Protein AF-A0A4T9ES36-F1 (afdb_monomer_lite)

Radius of gyration: 28.77 Å; chains: 1; bounding box: 66×55×78 Å

Secondary structure (DSSP, 8-state):
--B-S-----GGGGG--EEEHHHHHHHHTT--TTT--SHHHHHHTT-TTHHHHHHHHHHHHHHHHTTSS-EEE-EEEEEEE-TTS-EEEEEEEEPPTTTTT-TTSPBPTTT-EEEHHHHHHHHHHHT----BPPPPP-------------------GGGSS--S----HHHHHHHHHIIIIITT--TT-GGGSPPHHHHHHHHHHTT--HHHHHHHHHHHS-HHHHTTTPPP-----

Foldseek 3Di:
DPADADQDPPVVCPVPFKAFLLCLLCVLQSHHCVVPVGLVSCVVVVPVSSVSSVVSSVVQLVCQLVVLQPWPWWKFWDFDADPVRDGPDIDIDTDDPVCSPPPVTHTDRHPTMGGPVSSVSSCVVVVDHGHDHPDPPPPPPPPDPPDPPDDDPPDDPQPPQPPPPDDDPLSVLLSVCCVPQVVQDDPVDPVSHDDLVVQQVVSVVVPDDNVSSNVSSVVPDDPVNVCVPDDPDDDDD

pLDDT: mean 81.42, std 17.17, range [39.62, 97.75]

Organism: Escherichia coli (NCBI:txid562)

Structure (mmCIF, N/CA/C/O backbone):
data_AF-A0A4T9ES36-F1
#
_entry.id   AF-A0A4T9ES36-F1
#
loop_
_atom_site.group_PDB
_atom_site.id
_atom_site.type_symbol
_atom_site.label_atom_id
_atom_site.label_alt_id
_atom_site.label_comp_id
_atom_site.label_asym_id
_atom_site.label_entity_id
_atom_site.label_seq_id
_atom_site.pdbx_PDB_ins_code
_atom_site.Cartn_x
_atom_site.Cartn_y
_atom_site.Cartn_z
_atom_site.occupancy
_atom_site.B_iso_or_equiv
_atom_site.auth_seq_id
_atom_site.auth_comp_id
_atom_site.auth_asym_id
_atom_site.auth_atom_id
_atom_site.pdbx_PDB_model_num
ATOM 1 N N . MET A 1 1 ? -20.140 -1.719 -8.223 1.00 53.31 1 MET A N 1
ATOM 2 C CA . MET A 1 1 ? -18.903 -2.000 -7.461 1.00 53.31 1 MET A CA 1
ATOM 3 C C . MET A 1 1 ? -18.893 -3.481 -7.124 1.00 53.31 1 MET A C 1
ATOM 5 O O . MET A 1 1 ? -19.953 -3.956 -6.725 1.00 53.31 1 MET A O 1
ATOM 9 N N . PRO A 1 2 ? -17.780 -4.215 -7.275 1.00 57.53 2 PRO A N 1
ATOM 10 C CA . PRO A 1 2 ? -17.686 -5.558 -6.719 1.00 57.53 2 PRO A CA 1
ATOM 11 C C . PRO A 1 2 ? -17.617 -5.413 -5.197 1.00 57.53 2 PRO A C 1
ATOM 13 O O . PRO A 1 2 ? -16.573 -5.108 -4.628 1.00 57.53 2 PRO A O 1
ATOM 16 N N . ILE A 1 3 ? -18.772 -5.519 -4.551 1.00 65.44 3 ILE A N 1
ATOM 17 C CA . ILE A 1 3 ? -18.846 -5.720 -3.108 1.00 65.44 3 ILE A CA 1
ATOM 18 C C . ILE A 1 3 ? -18.221 -7.086 -2.875 1.00 65.44 3 ILE A C 1
ATOM 20 O O . ILE A 1 3 ? -18.666 -8.059 -3.484 1.00 65.44 3 ILE A O 1
ATOM 24 N N . VAL A 1 4 ? -17.167 -7.146 -2.066 1.00 72.25 4 VAL A N 1
ATOM 25 C CA . VAL A 1 4 ? -16.499 -8.416 -1.803 1.00 72.25 4 VAL A CA 1
ATOM 26 C C . VAL A 1 4 ? -16.757 -8.840 -0.371 1.00 72.25 4 VAL A C 1
ATOM 28 O O . VAL A 1 4 ? -16.416 -8.117 0.561 1.00 72.25 4 VAL A O 1
ATOM 31 N N . GLU A 1 5 ? -17.376 -10.006 -0.216 1.00 67.19 5 GLU A N 1
ATOM 32 C CA . GLU A 1 5 ? -17.790 -10.544 1.083 1.00 67.19 5 GLU A CA 1
ATOM 33 C C . GLU A 1 5 ? -16.606 -11.127 1.870 1.00 67.19 5 GLU A C 1
ATOM 35 O O . GLU A 1 5 ? -16.554 -10.992 3.087 1.00 67.19 5 GLU A O 1
ATOM 40 N N . ASN A 1 6 ? -15.604 -11.677 1.173 1.00 77.94 6 ASN A N 1
ATOM 41 C CA . ASN A 1 6 ? -14.442 -12.346 1.768 1.00 77.94 6 ASN A CA 1
ATOM 42 C C . ASN A 1 6 ? -13.159 -11.513 1.597 1.00 77.94 6 ASN A C 1
ATOM 44 O O . ASN A 1 6 ? -12.313 -11.811 0.744 1.00 77.94 6 ASN A O 1
ATOM 48 N N . ILE A 1 7 ? -13.022 -10.422 2.353 1.00 83.50 7 ILE A N 1
ATOM 49 C CA . ILE A 1 7 ? -11.766 -9.655 2.430 1.00 83.50 7 ILE A CA 1
ATOM 50 C C . ILE A 1 7 ? -11.012 -10.085 3.700 1.00 83.50 7 ILE A C 1
ATOM 52 O O . ILE A 1 7 ? -11.611 -10.046 4.776 1.00 83.50 7 ILE A O 1
ATOM 56 N N . PRO A 1 8 ? -9.734 -10.505 3.600 1.00 86.38 8 PRO A N 1
ATOM 57 C CA . PRO A 1 8 ? -8.928 -10.878 4.761 1.00 86.38 8 PRO A CA 1
ATOM 58 C C . PRO A 1 8 ? -8.638 -9.669 5.663 1.00 86.38 8 PRO A C 1
ATOM 60 O O . PRO A 1 8 ? -8.744 -8.515 5.238 1.00 86.38 8 PRO A O 1
ATOM 63 N N . ASP A 1 9 ? -8.239 -9.918 6.912 1.00 87.81 9 ASP A N 1
ATOM 64 C CA . ASP A 1 9 ? -7.781 -8.837 7.785 1.00 87.81 9 ASP A CA 1
ATOM 65 C C . ASP A 1 9 ? -6.398 -8.320 7.355 1.00 87.81 9 ASP A C 1
ATOM 67 O O . ASP A 1 9 ? -5.364 -8.926 7.621 1.00 87.81 9 ASP A O 1
ATOM 71 N N . LEU A 1 10 ? -6.387 -7.139 6.739 1.00 90.12 10 LEU A N 1
ATOM 72 C CA . LEU A 1 10 ? -5.181 -6.439 6.288 1.00 90.12 10 LEU A CA 1
ATOM 73 C C . LEU A 1 10 ? -4.689 -5.388 7.300 1.00 90.12 10 LEU A C 1
ATOM 75 O O . LEU A 1 10 ? -3.901 -4.501 6.959 1.00 90.12 10 LEU A O 1
ATOM 79 N N . SER A 1 11 ? -5.166 -5.423 8.550 1.00 89.50 11 SER A N 1
ATOM 80 C CA . SER A 1 11 ? -4.821 -4.431 9.580 1.00 89.50 11 SER A CA 1
ATOM 81 C C . SER A 1 11 ? -3.320 -4.352 9.879 1.00 89.50 11 SER A C 1
ATOM 83 O O . SER A 1 11 ? -2.810 -3.267 10.168 1.00 89.50 11 SER A O 1
ATOM 85 N N . HIS A 1 12 ? -2.595 -5.459 9.731 1.00 92.12 12 HIS A N 1
ATOM 86 C CA . HIS A 1 12 ? -1.152 -5.540 9.949 1.00 92.12 12 HIS A CA 1
ATOM 87 C C . HIS A 1 12 ? -0.340 -4.723 8.928 1.00 92.12 12 HIS A C 1
ATOM 89 O O . HIS A 1 12 ? 0.724 -4.206 9.265 1.00 92.12 12 HIS A O 1
ATOM 95 N N . TRP A 1 13 ? -0.873 -4.484 7.724 1.00 93.25 13 TRP A N 1
ATOM 96 C CA . TRP A 1 13 ? -0.238 -3.612 6.731 1.00 93.25 13 TRP A CA 1
ATOM 97 C C . TRP A 1 13 ? -0.302 -2.128 7.099 1.00 93.25 13 TRP A C 1
ATOM 99 O O . TRP A 1 13 ? 0.418 -1.326 6.504 1.00 93.25 13 TRP A O 1
ATOM 109 N N . ARG A 1 14 ? -1.109 -1.720 8.095 1.00 91.12 14 ARG A N 1
ATOM 110 C CA . ARG A 1 14 ? -1.246 -0.307 8.511 1.00 91.12 14 ARG A CA 1
ATOM 111 C C . ARG A 1 14 ? 0.072 0.320 8.972 1.00 91.12 14 ARG A C 1
ATOM 113 O O . ARG A 1 14 ? 0.229 1.534 8.860 1.00 91.12 14 ARG A O 1
ATOM 120 N N . THR A 1 15 ? 1.029 -0.471 9.443 1.00 92.44 15 THR A N 1
ATOM 121 C CA . THR A 1 15 ? 2.342 0.023 9.889 1.00 92.44 15 THR A CA 1
ATOM 122 C C . THR A 1 15 ? 3.275 0.366 8.722 1.00 92.44 15 THR A C 1
ATOM 124 O O . THR A 1 15 ? 4.062 1.304 8.831 1.00 92.44 15 THR A O 1
ATOM 127 N N . VAL A 1 16 ? 3.140 -0.321 7.584 1.00 94.06 16 VAL A N 1
ATOM 128 C CA . VAL A 1 16 ? 4.009 -0.188 6.401 1.00 94.06 16 VAL A CA 1
ATOM 129 C C . VAL A 1 16 ? 3.673 1.079 5.615 1.00 94.06 16 VAL A C 1
ATOM 131 O O . VAL A 1 16 ? 2.532 1.234 5.203 1.00 94.06 16 VAL A O 1
ATOM 134 N N . GLN A 1 17 ? 4.626 1.990 5.397 1.00 94.88 17 GLN A N 1
ATOM 135 C CA . GLN A 1 17 ? 4.371 3.271 4.707 1.00 94.88 17 GLN A CA 1
ATOM 136 C C . GLN A 1 17 ? 4.772 3.293 3.231 1.00 94.88 17 GLN A C 1
ATOM 138 O O . GLN A 1 17 ? 4.343 4.192 2.511 1.00 94.88 17 GLN A O 1
ATOM 143 N N . GLU A 1 18 ? 5.571 2.333 2.784 1.00 96.38 18 GLU A N 1
ATOM 144 C CA . GLU A 1 18 ? 6.066 2.238 1.414 1.00 96.38 18 GLU A CA 1
ATOM 145 C C . GLU A 1 18 ? 5.746 0.856 0.866 1.00 96.38 18 GLU A C 1
ATOM 147 O O . GLU A 1 18 ? 5.897 -0.145 1.566 1.00 96.38 18 GLU A O 1
ATOM 152 N N . PHE A 1 19 ? 5.283 0.812 -0.377 1.00 96.31 19 PHE A N 1
ATOM 153 C CA . PHE A 1 19 ? 4.845 -0.413 -1.031 1.00 96.31 19 PHE A CA 1
ATOM 154 C C . PHE A 1 19 ? 5.486 -0.518 -2.400 1.00 96.31 19 PHE A C 1
ATOM 156 O O . PHE A 1 19 ? 5.630 0.496 -3.089 1.00 96.31 19 PHE A O 1
ATOM 163 N N . SER A 1 20 ? 5.772 -1.740 -2.840 1.00 97.56 20 SER A N 1
ATOM 164 C CA . SER A 1 20 ? 5.912 -1.970 -4.275 1.00 97.56 20 SER A CA 1
ATOM 165 C C . SER A 1 20 ? 4.574 -1.725 -4.987 1.00 97.56 20 SER A C 1
ATOM 167 O O . SER A 1 20 ? 3.504 -1.787 -4.367 1.00 97.56 20 SER A O 1
ATOM 169 N N . ILE A 1 21 ? 4.601 -1.473 -6.299 1.00 97.75 21 ILE A N 1
ATOM 170 C CA . ILE A 1 21 ? 3.366 -1.371 -7.098 1.00 97.75 21 ILE A CA 1
ATOM 171 C C . ILE A 1 21 ? 2.552 -2.662 -6.966 1.00 97.75 21 ILE A C 1
ATOM 173 O O . ILE A 1 21 ? 1.333 -2.605 -6.808 1.00 97.75 21 ILE A O 1
ATOM 177 N N . THR A 1 22 ? 3.223 -3.815 -6.980 1.00 97.75 22 THR A N 1
ATOM 178 C CA . THR A 1 22 ? 2.596 -5.123 -6.762 1.00 97.75 22 THR A CA 1
ATOM 179 C C . THR A 1 22 ? 1.873 -5.178 -5.419 1.00 97.75 22 THR A C 1
ATOM 181 O O . THR A 1 22 ? 0.668 -5.419 -5.393 1.00 97.75 22 THR A O 1
ATOM 184 N N . GLN A 1 23 ? 2.553 -4.869 -4.311 1.00 97.31 23 GLN A N 1
ATOM 185 C CA . GLN A 1 23 ? 1.941 -4.875 -2.977 1.00 97.31 23 GLN A CA 1
ATOM 186 C C . GLN A 1 23 ? 0.751 -3.916 -2.888 1.00 97.31 23 GLN A C 1
ATOM 188 O O . GLN A 1 23 ? -0.319 -4.296 -2.414 1.00 97.31 23 GLN A O 1
ATOM 193 N N . ALA A 1 24 ? 0.903 -2.686 -3.380 1.00 97.31 24 ALA A N 1
ATOM 194 C CA . ALA A 1 24 ? -0.174 -1.704 -3.375 1.00 97.31 24 ALA A CA 1
ATOM 195 C C . ALA A 1 24 ? -1.391 -2.184 -4.177 1.00 97.31 24 ALA A C 1
ATOM 197 O O . ALA A 1 24 ? -2.529 -2.040 -3.728 1.00 97.31 24 ALA A O 1
ATOM 198 N N . ALA A 1 25 ? -1.166 -2.779 -5.348 1.00 97.50 25 ALA A N 1
ATOM 199 C CA . ALA A 1 25 ? -2.232 -3.287 -6.197 1.00 97.50 25 ALA A CA 1
ATOM 200 C C . ALA A 1 25 ? -2.972 -4.473 -5.562 1.00 97.50 25 ALA A C 1
ATOM 202 O O . ALA A 1 25 ? -4.200 -4.542 -5.647 1.00 97.50 25 ALA A O 1
ATOM 203 N N . LEU A 1 26 ? -2.247 -5.369 -4.891 1.00 96.50 26 LEU A N 1
ATOM 204 C CA . LEU A 1 26 ? -2.819 -6.489 -4.143 1.00 96.50 26 LEU A CA 1
ATOM 205 C C . LEU A 1 26 ? -3.670 -6.008 -2.968 1.00 96.50 26 LEU A C 1
ATOM 207 O O . LEU A 1 26 ? -4.832 -6.400 -2.855 1.00 96.50 26 LEU A O 1
ATOM 211 N N . LEU A 1 27 ? -3.144 -5.079 -2.166 1.00 95.44 27 LEU A N 1
ATOM 212 C CA . LEU A 1 27 ? -3.864 -4.503 -1.030 1.00 95.44 27 LEU A CA 1
ATOM 213 C C . LEU A 1 27 ? -5.147 -3.792 -1.473 1.00 95.44 27 LEU A C 1
ATOM 215 O O . LEU A 1 27 ? -6.201 -3.976 -0.866 1.00 95.44 27 LEU A O 1
ATOM 219 N N . LEU A 1 28 ? -5.093 -3.028 -2.568 1.00 94.44 28 LEU A N 1
ATOM 220 C CA . LEU A 1 28 ? -6.283 -2.403 -3.151 1.00 94.44 28 LEU A CA 1
ATOM 221 C C . LEU A 1 28 ? -7.267 -3.423 -3.735 1.00 94.44 28 LEU A C 1
ATOM 223 O O . LEU A 1 28 ? -8.474 -3.187 -3.722 1.00 94.44 28 LEU A O 1
ATOM 227 N N . ALA A 1 29 ? -6.789 -4.569 -4.212 1.00 94.25 29 ALA A N 1
ATOM 228 C CA . ALA A 1 29 ? -7.643 -5.679 -4.615 1.00 94.25 29 ALA A CA 1
ATOM 229 C C . ALA A 1 29 ? -8.173 -6.501 -3.423 1.00 94.25 29 ALA A C 1
ATOM 231 O O . ALA A 1 29 ? -8.911 -7.462 -3.640 1.00 94.25 29 ALA A O 1
ATOM 232 N N . GLY A 1 30 ? -7.835 -6.147 -2.177 1.00 92.88 30 GLY A N 1
ATOM 233 C CA . GLY A 1 30 ? -8.233 -6.897 -0.985 1.00 92.88 30 GLY A CA 1
ATOM 234 C C . GLY A 1 30 ? -7.571 -8.274 -0.905 1.00 92.88 30 GLY A C 1
ATOM 235 O O . GLY A 1 30 ? -8.209 -9.231 -0.473 1.00 92.88 30 GLY A O 1
ATOM 236 N N . ILE A 1 31 ? -6.337 -8.388 -1.392 1.00 94.25 31 ILE A N 1
ATOM 237 C CA . ILE A 1 31 ? -5.500 -9.590 -1.341 1.00 94.25 31 ILE A CA 1
ATOM 238 C C . ILE A 1 31 ? -4.301 -9.272 -0.452 1.00 94.25 31 ILE A C 1
ATOM 240 O O . ILE A 1 31 ? -3.709 -8.202 -0.588 1.00 94.25 31 ILE A O 1
ATOM 244 N N . ASP A 1 32 ? -3.945 -10.189 0.443 1.00 94.56 32 ASP A N 1
ATOM 245 C CA . ASP A 1 32 ? -2.754 -10.046 1.274 1.00 94.56 32 ASP A CA 1
ATOM 246 C C . ASP A 1 32 ? -1.487 -10.378 0.461 1.00 94.56 32 ASP A C 1
ATOM 248 O O . ASP A 1 32 ? -1.365 -11.500 -0.042 1.00 94.56 32 ASP A O 1
ATOM 252 N N . PRO A 1 33 ? -0.529 -9.441 0.314 1.00 95.62 33 PRO A N 1
ATOM 253 C CA . PRO A 1 33 ? 0.752 -9.728 -0.323 1.00 95.62 33 PRO A CA 1
ATOM 254 C C . PRO A 1 33 ? 1.586 -10.815 0.371 1.00 95.62 33 PRO A C 1
ATOM 256 O O . PRO A 1 33 ? 2.492 -11.353 -0.262 1.00 95.62 33 PRO A O 1
ATOM 259 N N . TYR A 1 34 ? 1.330 -11.145 1.645 1.00 94.00 34 TYR A N 1
ATOM 260 C CA . TYR A 1 34 ? 2.015 -12.266 2.302 1.00 94.00 34 TYR A CA 1
ATOM 261 C C . TYR A 1 34 ? 1.499 -13.632 1.854 1.00 94.00 34 TYR A C 1
ATOM 263 O O . TYR A 1 34 ? 2.292 -14.568 1.759 1.00 94.00 34 TYR A O 1
ATOM 271 N N . ASP A 1 35 ? 0.213 -13.736 1.520 1.00 93.19 35 ASP A N 1
ATOM 272 C CA . ASP A 1 35 ? -0.351 -14.952 0.929 1.00 93.19 35 ASP A CA 1
ATOM 273 C C . ASP A 1 35 ? 0.073 -15.093 -0.538 1.00 93.19 35 ASP A C 1
ATOM 275 O O . ASP A 1 35 ? 0.311 -16.197 -1.029 1.00 93.19 35 ASP A O 1
ATOM 279 N N . TYR A 1 36 ? 0.187 -13.961 -1.242 1.00 94.12 36 TYR A N 1
ATOM 280 C CA . TYR A 1 36 ? 0.524 -13.919 -2.660 1.00 94.12 36 TYR A CA 1
ATOM 281 C C . TYR A 1 36 ? 1.603 -12.864 -2.952 1.00 94.12 36 TYR A C 1
ATOM 283 O O . TYR A 1 36 ? 1.277 -11.695 -3.158 1.00 94.12 36 TYR A O 1
ATOM 291 N N . PRO A 1 37 ? 2.886 -13.253 -3.039 1.00 91.62 37 PRO A N 1
ATOM 292 C CA . PRO A 1 37 ? 3.988 -12.296 -3.138 1.00 91.62 37 PRO A CA 1
ATOM 293 C C . PRO A 1 37 ? 4.060 -11.551 -4.479 1.00 91.62 37 PRO A C 1
ATOM 295 O O . PRO A 1 37 ? 4.606 -10.451 -4.522 1.00 91.62 37 PRO A O 1
ATOM 298 N N . THR A 1 38 ? 3.531 -12.123 -5.569 1.00 94.88 38 THR A N 1
ATOM 299 C CA . THR A 1 38 ? 3.586 -11.525 -6.916 1.00 94.88 38 THR A CA 1
ATOM 300 C C . THR A 1 38 ? 2.239 -11.570 -7.635 1.00 94.88 38 THR A C 1
ATOM 302 O O . THR A 1 38 ? 1.365 -12.381 -7.310 1.00 94.88 38 THR A O 1
ATOM 305 N N . LEU A 1 39 ? 2.062 -10.714 -8.649 1.00 95.06 39 LEU A N 1
ATOM 306 C CA . LEU A 1 39 ? 0.848 -10.703 -9.479 1.00 95.06 39 LEU A CA 1
ATOM 307 C C . LEU A 1 39 ? 0.673 -12.019 -10.252 1.00 95.06 39 LEU A C 1
ATOM 309 O O . LEU A 1 39 ? -0.451 -12.498 -10.421 1.00 95.06 39 LEU A O 1
ATOM 313 N N . GLU A 1 40 ? 1.779 -12.616 -10.694 1.00 95.00 40 GLU A N 1
ATOM 314 C CA . GLU A 1 40 ? 1.833 -13.927 -11.340 1.00 95.00 40 GLU A CA 1
ATOM 315 C C . GLU A 1 40 ? 1.334 -15.001 -10.378 1.00 95.00 40 GLU A C 1
ATOM 317 O O . GLU A 1 40 ? 0.455 -15.774 -10.748 1.00 95.00 40 GLU A O 1
ATOM 322 N N . HIS A 1 41 ? 1.789 -14.980 -9.120 1.00 94.94 41 HIS A N 1
ATOM 323 C CA . HIS A 1 41 ? 1.361 -15.939 -8.102 1.00 94.94 41 HIS A CA 1
ATOM 324 C C . HIS A 1 41 ? -0.167 -15.913 -7.918 1.00 94.94 41 HIS A C 1
ATOM 326 O O . HIS A 1 41 ? -0.811 -16.965 -7.912 1.00 94.94 41 HIS A O 1
ATOM 332 N N . VAL A 1 42 ? -0.772 -14.721 -7.837 1.00 94.88 42 VAL A N 1
ATOM 333 C CA . VAL A 1 42 ? -2.235 -14.552 -7.725 1.00 94.88 42 VAL A CA 1
ATOM 334 C C . VAL A 1 42 ? -2.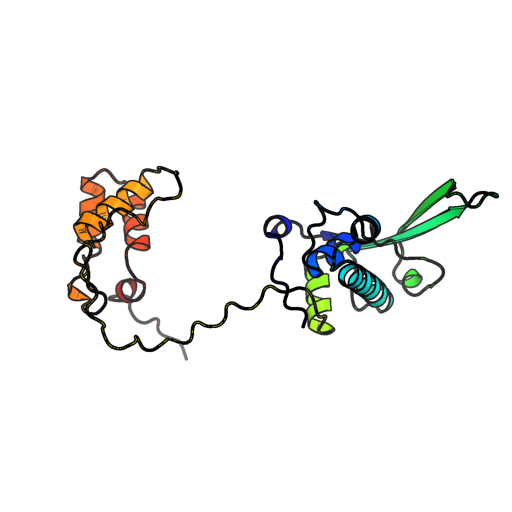974 -15.112 -8.942 1.00 94.88 42 VAL A C 1
ATOM 336 O O . VAL A 1 42 ? -4.007 -15.774 -8.800 1.00 94.88 42 VAL A O 1
ATOM 339 N N . ARG A 1 43 ? -2.460 -14.840 -10.148 1.00 95.62 43 ARG A N 1
ATOM 340 C CA . ARG A 1 43 ? -3.039 -15.315 -11.413 1.00 95.62 43 ARG A CA 1
ATOM 341 C C . ARG A 1 43 ? -2.947 -16.833 -11.530 1.00 95.62 43 ARG A C 1
ATOM 343 O O . ARG A 1 43 ? -3.936 -17.474 -11.884 1.00 95.62 43 ARG A O 1
ATOM 350 N N . ASP A 1 44 ? -1.784 -17.395 -11.231 1.00 95.81 44 ASP A N 1
ATOM 351 C CA . ASP A 1 44 ? -1.490 -18.818 -11.406 1.00 95.81 44 ASP A CA 1
ATOM 352 C C . ASP A 1 44 ? -2.292 -19.668 -10.407 1.00 95.81 44 ASP A C 1
ATOM 354 O O . ASP A 1 44 ? -2.788 -20.740 -10.755 1.00 95.81 44 ASP A O 1
ATOM 358 N N . ASN A 1 45 ? -2.563 -19.117 -9.218 1.00 94.69 45 ASN A N 1
ATOM 359 C CA . ASN A 1 45 ? -3.488 -19.688 -8.234 1.00 94.69 45 ASN A CA 1
ATOM 360 C C . ASN A 1 45 ? -4.967 -19.358 -8.503 1.00 94.69 45 ASN A C 1
ATOM 362 O O . ASN A 1 45 ? -5.838 -19.722 -7.716 1.00 94.69 45 ASN A O 1
ATOM 366 N N . LYS A 1 46 ? -5.276 -18.693 -9.625 1.00 93.25 46 LYS A N 1
ATOM 367 C CA . LYS A 1 46 ? -6.641 -18.382 -10.088 1.00 93.25 46 LYS A CA 1
ATOM 368 C C . LYS A 1 46 ? -7.487 -17.620 -9.066 1.00 93.25 46 LYS A C 1
ATOM 370 O O . LYS A 1 46 ? -8.710 -17.756 -9.054 1.00 93.25 46 LYS A O 1
ATOM 375 N N . HIS A 1 47 ? -6.860 -16.788 -8.240 1.00 93.44 47 HIS A N 1
ATOM 376 C CA . HIS A 1 47 ? -7.576 -15.993 -7.250 1.00 93.44 47 HIS A CA 1
ATOM 377 C C . HIS A 1 47 ? -8.588 -15.072 -7.957 1.00 93.44 47 HIS A C 1
ATOM 379 O O . HIS A 1 47 ? -8.219 -14.318 -8.851 1.00 93.44 47 HIS A O 1
ATOM 385 N N . GLU A 1 48 ? -9.855 -15.053 -7.541 1.00 92.19 48 GLU A N 1
ATOM 386 C CA . GLU A 1 48 ? -10.963 -14.378 -8.252 1.00 92.19 48 GLU A CA 1
ATOM 387 C C . GLU A 1 48 ? -10.661 -12.922 -8.656 1.00 92.19 48 GLU A C 1
ATOM 389 O O . GLU A 1 48 ? -10.988 -12.463 -9.752 1.00 92.19 48 GLU A O 1
ATOM 394 N N . ARG A 1 49 ? -9.973 -12.200 -7.766 1.00 92.00 49 ARG A N 1
ATOM 395 C CA . ARG A 1 49 ? -9.602 -10.784 -7.910 1.00 92.00 49 ARG A CA 1
ATOM 396 C C . ARG A 1 49 ? -8.282 -10.523 -8.660 1.00 92.00 49 ARG A C 1
ATOM 398 O O . ARG A 1 49 ? -7.856 -9.372 -8.727 1.00 92.00 49 ARG A O 1
ATOM 405 N N . TRP A 1 50 ? -7.645 -11.529 -9.270 1.00 94.81 50 TRP A N 1
ATOM 406 C CA . TRP A 1 50 ? -6.338 -11.370 -9.935 1.00 94.81 50 TRP A CA 1
ATOM 407 C C . TRP A 1 50 ? -6.340 -10.283 -11.023 1.00 94.81 50 TRP A C 1
ATOM 409 O O . TRP A 1 50 ? -5.408 -9.488 -11.114 1.00 94.81 50 TRP A O 1
ATOM 419 N N . LYS A 1 51 ? -7.424 -10.186 -11.809 1.00 95.06 51 LYS A N 1
ATOM 420 C CA . LYS A 1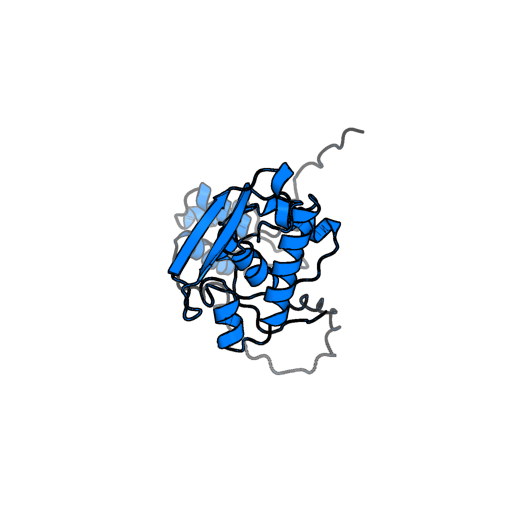 51 ? -7.572 -9.163 -12.862 1.00 95.06 51 LYS A CA 1
ATOM 421 C C . LYS A 1 51 ? -7.651 -7.750 -12.293 1.00 95.06 51 LYS A C 1
ATOM 423 O O . LYS A 1 51 ? -7.153 -6.817 -12.914 1.00 95.06 51 LYS A O 1
ATOM 428 N N . MET A 1 52 ? -8.276 -7.597 -11.124 1.00 94.06 52 MET A N 1
ATOM 429 C CA . MET A 1 52 ? -8.380 -6.310 -10.439 1.00 94.06 52 MET A CA 1
ATOM 430 C C . MET A 1 52 ? -6.999 -5.847 -9.979 1.00 94.06 52 MET A C 1
ATOM 432 O O . MET A 1 52 ? -6.604 -4.734 -10.314 1.00 94.06 52 MET A O 1
ATOM 436 N N . ALA A 1 53 ? -6.244 -6.718 -9.301 1.00 96.12 53 ALA A N 1
ATOM 437 C CA . ALA A 1 53 ? -4.868 -6.423 -8.906 1.00 96.12 53 ALA A CA 1
ATOM 438 C C . ALA A 1 53 ? -4.003 -6.061 -10.126 1.00 96.12 53 ALA A C 1
ATOM 440 O O . ALA A 1 53 ? -3.330 -5.034 -10.138 1.00 96.12 53 ALA A O 1
ATOM 441 N N . TRP A 1 54 ? -4.092 -6.840 -11.207 1.00 96.62 54 TRP A N 1
ATOM 442 C CA . TRP A 1 54 ? -3.327 -6.574 -12.428 1.00 96.62 54 TRP A CA 1
ATOM 443 C C . TRP A 1 54 ? -3.680 -5.225 -13.073 1.00 96.62 54 TRP A C 1
ATOM 445 O O . TRP A 1 54 ? -2.796 -4.471 -13.488 1.00 96.62 54 TRP A O 1
ATOM 455 N N . GLY A 1 55 ? -4.975 -4.903 -13.144 1.00 96.50 55 GLY A N 1
ATOM 456 C CA . GLY A 1 55 ? -5.464 -3.631 -13.671 1.00 96.50 55 GLY A CA 1
ATOM 457 C C . GLY A 1 55 ? -4.994 -2.437 -12.841 1.00 96.50 55 GLY A C 1
ATOM 458 O O . GLY A 1 55 ? -4.513 -1.456 -13.405 1.00 96.50 55 GLY A O 1
ATOM 459 N N . LEU A 1 56 ? -5.058 -2.546 -11.511 1.00 96.62 56 LEU A N 1
ATOM 460 C CA . LEU A 1 56 ? -4.578 -1.518 -10.585 1.00 96.62 56 LEU A CA 1
ATOM 461 C C . LEU A 1 56 ? -3.070 -1.287 -10.727 1.00 96.62 56 LEU A C 1
ATOM 463 O O . LEU A 1 56 ? -2.644 -0.138 -10.819 1.00 96.62 56 LEU A O 1
ATOM 467 N N . ALA A 1 57 ? -2.275 -2.355 -10.832 1.00 97.44 57 ALA A N 1
ATOM 468 C CA . ALA A 1 57 ? -0.833 -2.249 -11.051 1.00 97.44 57 ALA A CA 1
ATOM 469 C C . ALA A 1 57 ? -0.503 -1.516 -12.365 1.00 97.44 57 ALA A C 1
ATOM 471 O O . ALA A 1 57 ? 0.309 -0.591 -12.382 1.00 97.44 57 ALA A O 1
ATOM 472 N N . ASN A 1 58 ? -1.177 -1.872 -13.465 1.00 96.50 58 ASN A N 1
ATOM 473 C CA . ASN A 1 58 ? -1.014 -1.180 -14.749 1.00 96.50 58 ASN A CA 1
ATOM 474 C C . ASN A 1 58 ? -1.473 0.292 -14.682 1.00 96.50 58 ASN A C 1
ATOM 476 O O . ASN A 1 58 ? -0.869 1.167 -15.313 1.00 96.50 58 ASN A O 1
ATOM 480 N N . GLY A 1 59 ? -2.520 0.572 -13.900 1.00 96.06 59 GLY A N 1
ATOM 481 C CA . GLY A 1 59 ? -2.995 1.925 -13.613 1.00 96.06 59 GLY A CA 1
ATOM 482 C C . GLY A 1 59 ? -1.935 2.767 -12.906 1.00 96.06 59 GLY A C 1
ATOM 483 O O . GLY A 1 59 ? -1.630 3.865 -13.367 1.00 96.06 59 GLY A O 1
ATOM 484 N N . MET A 1 60 ? -1.299 2.227 -11.864 1.00 96.62 60 MET A N 1
ATOM 485 C CA . MET A 1 60 ? -0.214 2.906 -11.144 1.00 96.62 60 MET A CA 1
ATOM 486 C C . MET A 1 60 ? 0.996 3.173 -12.041 1.00 96.62 60 MET A C 1
ATOM 488 O O . MET A 1 60 ? 1.501 4.293 -12.052 1.00 96.62 60 MET A O 1
ATOM 492 N N . VAL A 1 61 ? 1.422 2.198 -12.854 1.00 95.75 61 VAL A N 1
ATOM 493 C CA . VAL A 1 61 ? 2.497 2.404 -13.846 1.00 95.75 61 VAL A CA 1
ATOM 494 C C . VAL A 1 61 ? 2.144 3.561 -14.785 1.00 95.75 61 VAL A C 1
ATOM 496 O O . VAL A 1 61 ? 2.961 4.447 -15.032 1.00 95.75 61 VAL A O 1
ATOM 499 N N . THR A 1 62 ? 0.903 3.605 -15.271 1.00 94.75 62 THR A N 1
ATOM 500 C CA . THR A 1 62 ? 0.430 4.690 -16.143 1.00 94.75 62 THR A CA 1
ATOM 501 C C . THR A 1 62 ? 0.401 6.039 -15.419 1.00 94.75 62 THR A C 1
ATOM 503 O O . THR A 1 62 ? 0.796 7.052 -15.999 1.00 94.75 62 THR A O 1
ATOM 506 N N . ALA A 1 63 ? -0.026 6.066 -14.156 1.00 94.62 63 ALA A N 1
ATOM 507 C CA . ALA A 1 63 ? -0.066 7.270 -13.331 1.00 94.62 63 ALA A CA 1
ATOM 508 C C . ALA A 1 63 ? 1.338 7.820 -13.034 1.00 94.62 63 ALA A C 1
ATOM 510 O O . ALA A 1 63 ? 1.532 9.036 -13.087 1.00 94.62 63 ALA A O 1
ATOM 511 N N . ILE A 1 64 ? 2.321 6.941 -12.810 1.00 94.06 64 ILE A N 1
ATOM 512 C CA . ILE A 1 64 ? 3.735 7.312 -12.645 1.00 94.06 64 ILE A CA 1
ATOM 513 C C . ILE A 1 64 ? 4.272 7.946 -13.925 1.00 94.06 64 ILE A C 1
ATOM 515 O O . ILE A 1 64 ? 4.836 9.037 -13.885 1.00 94.06 64 ILE A O 1
ATOM 519 N N . ARG A 1 65 ? 4.026 7.326 -15.087 1.00 92.31 65 ARG A N 1
ATOM 520 C CA . ARG A 1 65 ? 4.471 7.876 -16.382 1.00 92.31 65 ARG A CA 1
ATOM 521 C C . ARG A 1 65 ? 3.834 9.225 -16.717 1.00 92.31 65 ARG A C 1
ATOM 523 O O . ARG A 1 65 ? 4.443 10.033 -17.410 1.00 92.31 65 ARG A O 1
ATOM 530 N N . ARG A 1 66 ? 2.611 9.471 -16.237 1.00 91.06 66 ARG A N 1
ATOM 531 C CA . ARG A 1 66 ? 1.903 10.755 -16.379 1.00 91.06 66 ARG A CA 1
ATOM 532 C C . ARG A 1 66 ? 2.336 11.802 -15.346 1.00 91.06 66 ARG A C 1
ATOM 534 O O . ARG A 1 66 ? 1.894 12.942 -15.451 1.00 91.06 66 ARG A O 1
ATOM 541 N N . GLY A 1 67 ? 3.143 11.428 -14.351 1.00 89.19 67 GLY A N 1
ATOM 542 C CA . GLY A 1 67 ? 3.530 12.303 -13.242 1.00 89.19 67 GLY A CA 1
ATOM 543 C C . GLY A 1 67 ? 2.398 12.607 -12.254 1.00 89.19 67 GLY A C 1
ATOM 544 O O . GLY A 1 67 ? 2.506 13.558 -11.490 1.00 89.19 67 GLY A O 1
ATOM 545 N N . VAL A 1 68 ? 1.307 11.831 -12.275 1.00 91.06 68 VAL A N 1
ATOM 546 C CA . VAL A 1 68 ? 0.177 11.979 -11.335 1.00 91.06 68 VAL A CA 1
ATOM 547 C C . VAL A 1 68 ? 0.460 11.242 -10.026 1.00 91.06 68 VAL A C 1
ATOM 549 O O . VAL A 1 68 ? 0.082 11.711 -8.957 1.00 91.06 68 VAL A O 1
ATOM 552 N N . LEU A 1 69 ? 1.129 10.090 -10.113 1.00 92.75 69 LEU A N 1
ATOM 553 C CA . LEU A 1 69 ? 1.578 9.310 -8.964 1.00 92.75 69 LEU A CA 1
ATOM 554 C C . LEU A 1 69 ? 3.097 9.442 -8.850 1.00 92.75 69 LEU A C 1
ATOM 556 O O . LEU A 1 69 ? 3.821 8.952 -9.711 1.00 92.75 69 LEU A O 1
ATOM 560 N N . THR A 1 70 ? 3.582 10.085 -7.792 1.00 90.81 70 THR A N 1
ATOM 561 C CA . THR A 1 70 ? 5.024 10.263 -7.571 1.00 90.81 70 THR A CA 1
ATOM 562 C C . THR A 1 70 ? 5.584 9.088 -6.765 1.00 90.81 70 THR A C 1
ATOM 564 O O . THR A 1 70 ? 5.206 8.928 -5.601 1.00 90.81 70 THR A O 1
ATOM 567 N N . PRO A 1 71 ? 6.466 8.251 -7.341 1.00 93.25 71 PRO A N 1
ATOM 568 C CA . PRO A 1 71 ? 7.120 7.178 -6.603 1.00 93.25 71 PRO A CA 1
ATOM 569 C C . PRO A 1 71 ? 8.237 7.723 -5.702 1.00 93.25 71 PRO A C 1
ATOM 571 O O . PRO A 1 71 ? 8.842 8.752 -5.998 1.00 93.25 71 PRO A O 1
ATOM 574 N N . VAL A 1 72 ? 8.534 7.001 -4.619 1.00 93.31 72 VAL A N 1
ATOM 575 C CA . VAL A 1 72 ? 9.725 7.235 -3.778 1.00 93.31 72 VAL A CA 1
ATOM 576 C C . VAL A 1 72 ? 10.977 6.822 -4.551 1.00 93.31 72 VAL A C 1
ATOM 578 O O . VAL A 1 72 ? 11.978 7.540 -4.605 1.00 93.31 72 VAL A O 1
ATOM 581 N N . GLU A 1 73 ? 10.890 5.672 -5.213 1.00 93.56 73 GLU A N 1
ATOM 582 C CA . GLU A 1 73 ? 11.920 5.158 -6.099 1.00 93.56 73 GLU A CA 1
ATOM 583 C C . GLU A 1 73 ? 11.261 4.488 -7.298 1.00 93.56 73 GLU A C 1
ATOM 585 O O . GLU A 1 73 ? 10.384 3.647 -7.132 1.00 93.56 73 GLU A O 1
ATOM 590 N N . CYS A 1 74 ? 11.673 4.868 -8.508 1.00 93.88 74 CYS A N 1
ATOM 591 C CA . CYS A 1 74 ? 11.218 4.229 -9.733 1.00 93.88 74 CYS A CA 1
ATOM 592 C C . CYS A 1 74 ? 12.369 3.469 -10.370 1.00 93.88 74 CYS A C 1
ATOM 594 O O . CYS A 1 74 ? 13.421 4.053 -10.642 1.00 93.88 74 CYS A O 1
ATOM 596 N N . THR A 1 75 ? 12.146 2.185 -10.620 1.00 94.75 75 THR A N 1
ATOM 597 C CA . THR A 1 75 ? 13.169 1.271 -11.120 1.00 94.75 75 THR A CA 1
ATOM 598 C C . THR A 1 75 ? 12.644 0.590 -12.365 1.00 94.75 75 THR A C 1
ATOM 600 O O . THR A 1 75 ? 11.524 0.075 -12.364 1.00 94.75 75 THR A O 1
ATOM 603 N N . SER A 1 76 ? 13.432 0.608 -13.436 1.00 93.38 76 SER A N 1
ATOM 604 C CA . SER A 1 76 ? 13.168 -0.198 -14.616 1.00 93.38 76 SER A CA 1
ATOM 605 C C . SER A 1 76 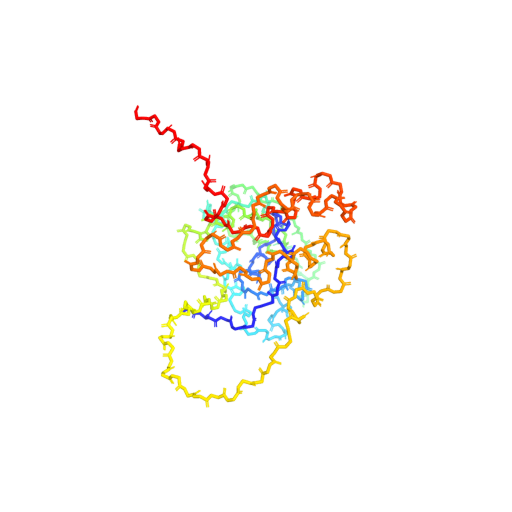? 13.805 -1.566 -14.507 1.00 93.38 76 SER A C 1
ATOM 607 O O . SER A 1 76 ? 14.864 -1.714 -13.894 1.00 93.38 76 SER A O 1
ATOM 609 N N . GLU A 1 77 ? 13.174 -2.527 -15.161 1.00 89.69 77 GLU A N 1
ATOM 610 C CA . GLU A 1 77 ? 13.690 -3.874 -15.355 1.00 89.69 77 GLU A CA 1
ATOM 611 C C . GLU A 1 77 ? 14.028 -4.062 -16.834 1.00 89.69 77 GLU A C 1
ATOM 613 O O . GLU A 1 77 ? 13.195 -3.808 -17.709 1.00 89.69 77 GLU A O 1
ATOM 618 N N . ILE A 1 78 ? 15.267 -4.462 -17.107 1.00 86.81 78 ILE A N 1
ATOM 619 C CA . ILE A 1 78 ? 15.733 -4.826 -18.442 1.00 86.81 78 ILE A CA 1
ATOM 620 C C . ILE A 1 78 ? 16.047 -6.314 -18.389 1.00 86.81 78 ILE A C 1
ATOM 622 O O . ILE A 1 78 ? 16.948 -6.742 -17.672 1.00 86.81 78 ILE A O 1
ATOM 626 N N . VAL A 1 79 ? 15.258 -7.097 -19.118 1.00 86.88 79 VAL A N 1
ATOM 627 C CA . VAL A 1 79 ? 15.401 -8.552 -19.173 1.00 86.88 79 VAL A CA 1
ATOM 628 C C . VAL A 1 79 ? 16.209 -8.907 -20.410 1.00 86.88 79 VAL A C 1
ATOM 630 O O . VAL A 1 79 ? 15.777 -8.632 -21.534 1.00 86.88 79 VAL A O 1
ATOM 633 N N . GLU A 1 80 ? 17.367 -9.522 -20.205 1.00 86.44 80 GLU A N 1
ATOM 634 C CA . GLU A 1 80 ? 18.163 -10.094 -21.282 1.00 86.44 80 GLU A CA 1
ATOM 635 C C . GLU A 1 80 ? 17.779 -11.558 -21.495 1.00 86.44 80 GLU A C 1
ATOM 637 O O . GLU A 1 80 ? 17.587 -12.323 -20.544 1.00 86.44 80 GLU A O 1
ATOM 642 N N . TYR A 1 81 ? 17.662 -11.944 -22.764 1.00 88.56 81 TYR A N 1
ATOM 643 C CA . TYR A 1 81 ? 17.316 -13.299 -23.173 1.00 88.56 81 TYR A CA 1
ATOM 644 C C . TYR A 1 81 ? 18.485 -13.936 -23.918 1.00 88.56 81 TYR A C 1
ATOM 646 O O . TYR A 1 81 ? 19.123 -13.295 -24.756 1.00 88.56 81 TYR A O 1
ATOM 654 N N . ASP A 1 82 ? 18.729 -15.215 -23.648 1.00 89.81 82 ASP A N 1
ATOM 655 C CA . ASP A 1 82 ? 19.674 -16.015 -24.415 1.00 89.81 82 ASP A CA 1
ATOM 656 C C . ASP A 1 82 ? 19.128 -16.360 -25.817 1.00 89.81 82 ASP A C 1
ATOM 658 O O . ASP A 1 82 ? 17.972 -16.105 -26.167 1.00 89.81 82 ASP A O 1
ATOM 662 N N . ASN A 1 83 ? 19.964 -17.006 -26.635 1.00 92.12 8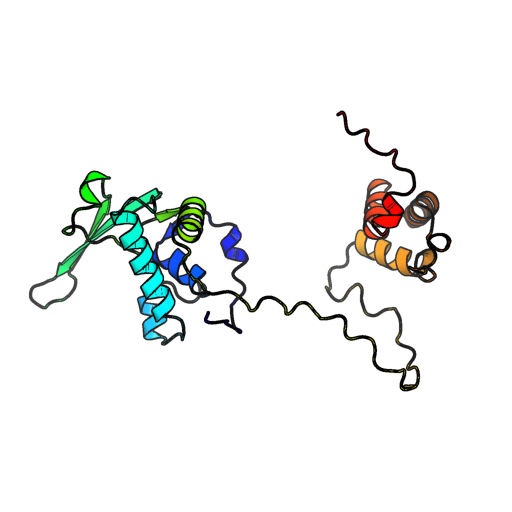3 ASN A N 1
ATOM 663 C CA . ASN A 1 83 ? 19.595 -17.439 -27.989 1.00 92.12 83 ASN A CA 1
ATOM 664 C C . ASN A 1 83 ? 18.480 -18.507 -28.026 1.00 92.12 83 ASN A C 1
ATOM 666 O O . ASN A 1 83 ? 17.998 -18.845 -29.108 1.00 92.12 83 ASN A O 1
ATOM 670 N N . TRP A 1 84 ? 18.089 -19.056 -26.875 1.00 88.12 84 TRP A N 1
ATOM 671 C CA . TRP A 1 84 ? 17.022 -20.043 -26.716 1.00 88.12 84 TRP A CA 1
ATOM 672 C C . TRP A 1 84 ? 15.750 -19.439 -26.097 1.00 88.12 84 TRP A C 1
ATOM 674 O O . TRP A 1 84 ? 14.767 -20.157 -25.918 1.00 88.12 84 TRP A O 1
ATOM 684 N N . GLY A 1 85 ? 15.740 -18.128 -25.824 1.00 83.81 85 GLY A N 1
ATOM 685 C CA . GLY A 1 85 ? 14.609 -17.409 -25.241 1.00 83.81 85 GLY A CA 1
ATOM 686 C C . GLY A 1 85 ? 14.480 -17.557 -23.723 1.00 83.81 85 GLY A C 1
ATOM 687 O O . GLY A 1 85 ? 13.444 -17.181 -23.174 1.00 83.81 85 GLY A O 1
ATOM 688 N N . ASN A 1 86 ? 15.494 -18.087 -23.035 1.00 86.94 86 ASN A N 1
ATOM 689 C CA . ASN A 1 86 ? 15.523 -18.104 -21.574 1.00 86.94 86 ASN A CA 1
ATOM 690 C C . ASN A 1 86 ? 16.067 -16.777 -21.051 1.00 86.94 86 ASN A C 1
ATOM 692 O O . ASN A 1 86 ? 16.975 -16.195 -21.640 1.00 86.94 86 ASN A O 1
ATOM 696 N N . VAL A 1 87 ? 15.544 -16.324 -19.913 1.00 86.50 87 VAL A N 1
ATOM 697 C CA . VAL A 1 87 ? 16.080 -15.152 -19.213 1.00 86.50 87 VAL A CA 1
ATOM 698 C C . VAL A 1 87 ? 17.493 -15.470 -18.728 1.00 86.50 87 VAL A C 1
ATOM 700 O O . VAL A 1 87 ? 17.671 -16.391 -17.928 1.00 86.50 87 VAL A O 1
ATOM 703 N N . CYS A 1 88 ? 18.485 -14.731 -19.220 1.00 85.88 88 CYS A N 1
ATOM 704 C CA . CYS A 1 88 ? 19.887 -14.919 -18.851 1.00 85.88 88 CYS A CA 1
ATOM 705 C C . CYS A 1 88 ? 20.367 -13.907 -17.812 1.00 85.88 88 CYS A C 1
ATOM 707 O O . CYS A 1 88 ? 21.166 -14.276 -16.953 1.00 85.88 88 CYS A O 1
ATOM 709 N N . ASP A 1 89 ? 19.862 -12.673 -17.859 1.00 86.50 89 ASP A N 1
ATOM 710 C CA . ASP A 1 89 ? 20.158 -11.644 -16.865 1.00 86.50 89 ASP A CA 1
ATOM 711 C C . ASP A 1 89 ? 18.977 -10.677 -16.700 1.00 86.50 89 ASP A C 1
ATOM 713 O O . ASP A 1 89 ? 18.146 -10.512 -17.600 1.00 86.50 89 ASP A O 1
ATOM 717 N N . ILE A 1 90 ? 18.890 -10.061 -15.522 1.00 87.56 90 ILE A N 1
ATOM 718 C CA . ILE A 1 90 ? 17.900 -9.033 -15.204 1.00 87.56 90 ILE A CA 1
ATOM 719 C C . ILE A 1 90 ? 18.638 -7.837 -14.611 1.00 87.56 90 ILE A C 1
ATOM 721 O O . ILE A 1 90 ? 19.044 -7.848 -13.445 1.00 87.56 90 ILE A O 1
ATOM 725 N N . GLU A 1 91 ? 18.765 -6.774 -15.402 1.00 89.69 91 GLU A N 1
ATOM 726 C CA . GLU A 1 91 ? 19.362 -5.524 -14.953 1.00 89.69 91 GLU A CA 1
ATOM 727 C C . GLU A 1 91 ? 18.288 -4.595 -14.374 1.00 89.69 91 GLU A C 1
ATOM 729 O O . GLU A 1 91 ? 17.252 -4.318 -14.990 1.00 89.69 91 GLU A O 1
ATOM 734 N N . TYR A 1 92 ? 18.563 -4.061 -13.183 1.00 91.19 92 TYR A N 1
ATOM 735 C CA . TYR A 1 92 ? 17.723 -3.058 -12.540 1.00 91.19 92 TYR A CA 1
ATOM 736 C C . TYR A 1 92 ? 18.378 -1.689 -12.615 1.00 91.19 92 TYR A C 1
ATOM 738 O O . TYR A 1 92 ? 19.496 -1.486 -12.139 1.00 91.19 92 TYR A O 1
ATOM 746 N N . LYS A 1 93 ? 17.638 -0.716 -13.142 1.00 92.12 93 LYS A N 1
ATOM 747 C CA . LYS A 1 93 ? 18.122 0.656 -13.291 1.00 92.12 93 LYS A CA 1
ATOM 748 C C . LYS A 1 93 ? 17.152 1.639 -12.664 1.00 92.12 93 LYS A C 1
ATOM 750 O O . LYS A 1 93 ? 15.976 1.683 -13.013 1.00 92.12 93 LYS A O 1
ATOM 755 N N . ARG A 1 94 ? 17.655 2.487 -11.769 1.00 92.94 94 ARG A N 1
ATOM 756 C CA . ARG A 1 94 ? 16.865 3.591 -11.216 1.00 92.94 94 ARG A CA 1
ATOM 757 C C . ARG A 1 94 ? 16.602 4.633 -12.302 1.00 92.94 94 ARG A C 1
ATOM 759 O O . ARG A 1 94 ? 17.534 5.105 -12.955 1.00 92.94 94 ARG A O 1
ATOM 766 N N . LEU A 1 95 ? 15.340 5.004 -12.477 1.00 90.44 95 LEU A N 1
ATOM 767 C CA . LEU A 1 95 ? 14.915 5.979 -13.473 1.00 90.44 95 LEU A CA 1
ATOM 768 C C . LEU A 1 95 ? 14.961 7.401 -12.919 1.00 90.44 95 LEU A C 1
ATOM 770 O O . LEU A 1 95 ? 14.548 7.678 -11.793 1.00 90.44 95 LEU A O 1
ATOM 774 N N . THR A 1 96 ? 15.434 8.322 -13.754 1.00 87.38 96 THR A N 1
ATOM 775 C CA . THR A 1 96 ? 15.310 9.766 -13.523 1.00 87.38 96 THR A CA 1
ATOM 776 C C . THR A 1 96 ? 13.967 10.284 -14.037 1.00 87.38 96 THR A C 1
ATOM 778 O O . THR A 1 96 ? 13.340 9.658 -14.892 1.00 87.38 96 THR A O 1
ATOM 781 N N . SER A 1 97 ? 13.541 11.470 -13.591 1.00 81.81 97 SER A N 1
ATOM 782 C CA . SER A 1 97 ? 12.267 12.070 -14.017 1.00 81.81 97 SER A CA 1
ATOM 783 C C . SER A 1 97 ? 12.137 12.224 -15.538 1.00 81.81 97 SER A C 1
ATOM 785 O O . SER A 1 97 ? 11.042 12.082 -16.071 1.00 81.81 97 SER A O 1
ATOM 787 N N . ALA A 1 98 ? 13.246 12.465 -16.247 1.00 81.69 98 ALA A N 1
ATOM 788 C CA . ALA A 1 98 ? 13.259 12.562 -17.708 1.00 81.69 98 ALA A CA 1
ATOM 789 C C . ALA A 1 98 ? 13.042 11.205 -18.406 1.00 81.69 98 ALA A C 1
ATOM 791 O O . ALA A 1 98 ? 12.536 11.169 -19.521 1.00 81.69 98 ALA A O 1
ATOM 792 N N . GLN A 1 99 ? 13.406 10.096 -17.755 1.00 85.81 99 GLN A N 1
ATOM 793 C CA . GLN A 1 99 ? 13.294 8.740 -18.304 1.00 85.81 99 GLN A CA 1
ATOM 794 C C . GLN A 1 99 ? 11.936 8.085 -18.015 1.00 85.81 99 GLN A C 1
ATOM 796 O O . GLN A 1 99 ? 11.606 7.080 -18.633 1.00 85.81 99 GLN A O 1
ATOM 801 N N . LEU A 1 100 ? 11.118 8.647 -17.116 1.00 82.94 100 LEU A N 1
ATOM 802 C CA . LEU A 1 100 ? 9.791 8.100 -16.793 1.00 82.94 100 LEU A CA 1
ATOM 803 C C . LEU A 1 100 ? 8.829 8.118 -17.992 1.00 82.94 100 LEU A C 1
ATOM 805 O O . LEU A 1 100 ? 7.975 7.237 -18.132 1.00 82.94 100 LEU A O 1
ATOM 809 N N . THR A 1 101 ? 8.957 9.118 -18.864 1.00 81.44 101 THR A N 1
ATOM 810 C CA . THR A 1 101 ? 8.126 9.259 -20.069 1.00 81.44 101 THR A CA 1
ATOM 811 C C . THR A 1 101 ? 8.611 8.390 -21.225 1.00 81.44 101 THR A C 1
ATOM 813 O O . THR A 1 101 ? 7.844 8.133 -22.156 1.00 81.44 101 THR A O 1
ATOM 816 N N . ASP A 1 102 ? 9.849 7.902 -21.154 1.00 85.44 102 ASP A N 1
ATOM 817 C CA . ASP A 1 102 ? 10.441 7.057 -22.176 1.00 85.44 102 ASP A CA 1
ATOM 818 C C . ASP A 1 102 ? 9.886 5.626 -22.075 1.00 85.44 102 ASP A C 1
ATOM 820 O O . ASP A 1 102 ? 9.886 4.978 -21.022 1.00 85.44 102 ASP A O 1
ATOM 824 N N . ARG A 1 103 ? 9.354 5.145 -23.200 1.00 84.94 103 ARG A N 1
ATOM 825 C CA . ARG A 1 103 ? 8.754 3.812 -23.332 1.00 84.94 103 ARG A CA 1
ATOM 826 C C . ARG A 1 103 ? 9.798 2.714 -23.506 1.00 84.94 103 ARG A C 1
ATOM 828 O O . ARG A 1 103 ? 9.426 1.552 -23.405 1.00 84.94 103 ARG A O 1
ATOM 835 N N . ALA A 1 104 ? 11.064 3.067 -23.732 1.00 85.31 104 ALA A N 1
ATOM 836 C CA . ALA A 1 104 ? 12.162 2.108 -23.776 1.00 85.31 104 ALA A CA 1
ATOM 837 C C . ALA A 1 104 ? 12.449 1.476 -22.403 1.00 85.31 104 ALA A C 1
ATOM 839 O O . ALA A 1 104 ? 12.931 0.351 -22.339 1.00 85.31 104 ALA A O 1
ATOM 840 N N . TYR A 1 105 ? 12.137 2.180 -21.310 1.00 87.69 105 TYR A N 1
ATOM 841 C CA . TYR A 1 105 ? 12.328 1.676 -19.951 1.00 87.69 105 TYR A CA 1
ATOM 842 C C . TYR A 1 105 ? 11.023 1.113 -19.407 1.00 87.69 105 TYR A C 1
ATOM 844 O O . TYR A 1 105 ? 10.086 1.876 -19.158 1.00 87.69 105 TYR A O 1
ATOM 852 N N . GLU A 1 106 ? 10.952 -0.197 -19.183 1.00 90.94 106 GLU A N 1
ATOM 853 C CA . GLU A 1 106 ? 9.789 -0.817 -18.548 1.00 90.94 106 GLU A CA 1
ATOM 854 C C . GLU A 1 106 ? 9.872 -0.673 -17.028 1.00 90.94 106 GLU A C 1
ATOM 856 O O . GLU A 1 106 ? 10.872 -1.037 -16.419 1.00 90.94 106 GLU A O 1
ATOM 861 N N . ILE A 1 107 ? 8.835 -0.104 -16.408 1.00 94.12 107 ILE A N 1
ATOM 862 C CA . ILE A 1 107 ? 8.809 0.141 -14.960 1.00 94.12 107 ILE A CA 1
ATOM 863 C C . ILE A 1 107 ? 8.554 -1.185 -14.240 1.00 94.12 107 ILE A C 1
ATOM 865 O O . ILE A 1 107 ? 7.488 -1.783 -14.393 1.00 94.12 107 ILE A O 1
ATOM 869 N N . SER A 1 108 ? 9.498 -1.597 -13.395 1.00 94.75 108 SER A N 1
ATOM 870 C CA . SER A 1 108 ? 9.369 -2.793 -12.566 1.00 94.75 108 SER A CA 1
ATOM 871 C C . SER A 1 108 ? 8.304 -2.583 -11.495 1.00 94.75 108 SER A C 1
ATOM 873 O O . SER A 1 108 ? 8.406 -1.663 -10.675 1.00 94.75 108 SER A O 1
ATOM 875 N N . LYS A 1 109 ? 7.296 -3.457 -11.468 1.00 95.56 109 LYS A N 1
ATOM 876 C CA . LYS A 1 109 ? 6.203 -3.405 -10.483 1.00 95.56 109 LYS A CA 1
ATOM 877 C C . LYS A 1 109 ? 6.654 -3.834 -9.086 1.00 95.56 109 LYS A C 1
ATOM 879 O O . LYS A 1 109 ? 6.126 -3.336 -8.093 1.00 95.56 109 LYS A O 1
ATOM 884 N N . ASP A 1 110 ? 7.657 -4.703 -9.013 1.00 94.31 110 ASP A N 1
ATOM 885 C CA . ASP A 1 110 ? 8.145 -5.263 -7.751 1.00 94.31 110 ASP A CA 1
ATOM 886 C C . ASP A 1 110 ? 9.239 -4.411 -7.104 1.00 94.31 110 ASP A C 1
ATOM 888 O O . ASP A 1 110 ? 9.375 -4.419 -5.881 1.00 94.31 110 ASP A O 1
ATOM 892 N N . LYS A 1 111 ? 10.005 -3.655 -7.904 1.00 94.38 111 LYS A N 1
ATOM 893 C CA . LYS A 1 111 ? 11.104 -2.806 -7.410 1.00 94.38 111 LYS A CA 1
ATOM 894 C C . LYS A 1 111 ? 10.762 -1.322 -7.309 1.00 94.38 111 LYS A C 1
ATOM 896 O O . LYS A 1 111 ? 11.462 -0.598 -6.611 1.00 94.38 111 LYS A O 1
ATOM 901 N N . THR A 1 112 ? 9.712 -0.855 -7.982 1.00 96.38 112 THR A N 1
ATOM 902 C CA . THR A 1 112 ? 9.262 0.540 -7.858 1.00 96.38 112 THR A CA 1
ATOM 903 C C . THR A 1 112 ? 8.477 0.727 -6.569 1.00 96.38 112 THR A C 1
ATOM 905 O O . THR A 1 112 ? 7.470 0.052 -6.360 1.00 96.38 112 THR A O 1
ATOM 908 N N . LEU A 1 113 ? 8.916 1.672 -5.737 1.00 97.25 113 LEU A N 1
ATOM 909 C CA . LEU A 1 113 ? 8.342 1.972 -4.431 1.00 97.25 113 LEU A CA 1
ATOM 910 C C . LEU A 1 113 ? 7.475 3.229 -4.478 1.00 97.25 113 LEU A C 1
ATOM 912 O O . LEU A 1 113 ? 7.888 4.281 -4.972 1.00 97.25 113 LEU A O 1
ATOM 916 N N . ILE A 1 114 ? 6.285 3.138 -3.896 1.00 96.81 114 ILE A N 1
ATOM 917 C CA . ILE A 1 114 ? 5.345 4.246 -3.735 1.00 96.81 114 ILE A CA 1
ATOM 918 C C . ILE A 1 114 ? 4.994 4.432 -2.262 1.00 96.81 114 ILE A C 1
ATOM 920 O O . ILE A 1 114 ? 4.828 3.467 -1.514 1.00 96.81 114 ILE A O 1
ATOM 924 N N . SER A 1 115 ? 4.854 5.688 -1.840 1.00 97.00 115 SER A N 1
ATOM 925 C CA . SER A 1 115 ? 4.419 5.983 -0.478 1.00 97.00 115 SER A CA 1
ATOM 926 C C . SER A 1 115 ? 2.910 5.775 -0.341 1.00 97.00 115 SER A C 1
ATOM 928 O O . SER A 1 115 ? 2.134 6.024 -1.271 1.00 97.00 115 SER A O 1
ATOM 930 N N . ARG A 1 116 ? 2.471 5.395 0.860 1.00 94.88 116 ARG A N 1
ATOM 931 C CA . ARG A 1 116 ? 1.055 5.329 1.229 1.00 94.88 116 ARG A CA 1
ATOM 932 C C . ARG A 1 116 ? 0.329 6.634 0.918 1.00 94.88 116 ARG A C 1
ATOM 934 O O . ARG A 1 116 ? -0.805 6.609 0.452 1.00 94.88 116 ARG A O 1
ATOM 941 N N . HIS A 1 117 ? 0.965 7.763 1.215 1.00 94.38 117 HIS A N 1
ATOM 942 C CA . HIS A 1 117 ? 0.378 9.079 1.010 1.00 94.38 117 HIS A CA 1
ATOM 943 C C . HIS A 1 117 ? 0.103 9.335 -0.476 1.00 94.38 117 HIS A C 1
ATOM 945 O O . HIS A 1 117 ? -1.044 9.586 -0.840 1.00 94.38 117 HIS A O 1
ATOM 951 N N . SER A 1 118 ? 1.114 9.151 -1.329 1.00 94.50 118 SER A N 1
ATOM 952 C CA . SER A 1 118 ? 0.996 9.317 -2.784 1.00 94.50 118 SER A CA 1
ATOM 953 C C . SER A 1 118 ? -0.050 8.376 -3.386 1.00 94.50 118 SER A C 1
ATOM 955 O O . SER A 1 118 ? -0.821 8.778 -4.255 1.00 94.50 118 SER A O 1
ATOM 957 N N . LEU A 1 119 ? -0.128 7.138 -2.884 1.00 95.25 119 LEU A N 1
ATOM 958 C CA . LEU A 1 119 ? -1.151 6.176 -3.292 1.00 95.25 119 LEU A CA 1
ATOM 959 C C . LEU A 1 119 ? -2.568 6.673 -2.959 1.00 95.25 119 LEU A C 1
ATOM 961 O O . LEU A 1 119 ? -3.450 6.632 -3.816 1.00 95.25 119 LEU A O 1
ATOM 965 N N . TYR A 1 120 ? -2.795 7.172 -1.738 1.00 93.38 120 TYR A N 1
ATOM 966 C CA . TYR A 1 120 ? -4.096 7.724 -1.340 1.00 93.38 120 TYR A CA 1
ATOM 967 C C . TYR A 1 120 ? -4.488 8.964 -2.143 1.00 93.38 120 TYR A C 1
ATOM 969 O O . TYR A 1 120 ? -5.659 9.110 -2.502 1.00 93.38 120 TYR A O 1
ATOM 977 N N . GLU A 1 121 ? -3.535 9.851 -2.427 1.00 93.94 121 GLU A N 1
ATOM 978 C CA . GLU A 1 121 ? -3.783 11.026 -3.263 1.00 93.94 121 GLU A CA 1
ATOM 979 C C . GLU A 1 121 ? -4.187 10.628 -4.680 1.00 93.94 121 GLU A C 1
ATOM 981 O O . GLU A 1 121 ? -5.190 11.130 -5.185 1.00 93.94 121 GLU A O 1
ATOM 986 N N . TRP A 1 122 ? -3.481 9.673 -5.292 1.00 94.56 122 TRP A N 1
ATOM 987 C CA . TRP A 1 122 ? -3.833 9.150 -6.612 1.00 94.56 122 TRP A CA 1
ATOM 988 C C . TRP A 1 122 ? -5.243 8.546 -6.638 1.00 94.56 122 TRP A C 1
ATOM 990 O O . TRP A 1 122 ? -6.050 8.917 -7.491 1.00 94.56 122 TRP A O 1
ATOM 1000 N N . ILE A 1 123 ? -5.581 7.699 -5.658 1.00 93.44 123 ILE A N 1
ATOM 1001 C CA . ILE A 1 123 ? -6.918 7.093 -5.538 1.00 93.44 123 ILE A CA 1
ATOM 1002 C C . ILE A 1 123 ? -8.004 8.165 -5.448 1.00 93.44 123 ILE A C 1
ATOM 1004 O O . ILE A 1 123 ? -9.039 8.061 -6.107 1.00 93.44 123 ILE A O 1
ATOM 1008 N N . LYS A 1 124 ? -7.776 9.192 -4.625 1.00 92.69 124 LYS A N 1
ATOM 1009 C CA . LYS A 1 124 ? -8.727 10.288 -4.430 1.00 92.69 124 LYS A CA 1
ATOM 1010 C C . LYS A 1 124 ? -8.882 11.128 -5.698 1.00 92.69 124 LYS A C 1
ATOM 1012 O O . LYS A 1 124 ? -10.006 11.468 -6.056 1.00 92.69 124 LYS A O 1
ATOM 1017 N N . ASN A 1 125 ? -7.775 11.459 -6.358 1.00 91.06 125 ASN A N 1
ATOM 1018 C CA . ASN A 1 125 ? -7.759 12.354 -7.512 1.00 91.06 125 ASN A CA 1
ATOM 1019 C C . ASN A 1 125 ? -8.342 11.693 -8.765 1.00 91.06 125 ASN A C 1
ATOM 1021 O O . ASN A 1 125 ? -9.102 12.330 -9.489 1.00 91.06 125 ASN A O 1
ATOM 1025 N N . GLU A 1 126 ? -8.030 10.419 -9.007 1.00 91.00 126 GLU A N 1
ATOM 1026 C CA . GLU A 1 126 ? -8.528 9.684 -10.179 1.00 91.00 126 GLU A CA 1
ATOM 1027 C C . GLU A 1 126 ? -9.813 8.893 -9.894 1.00 91.00 126 GLU A C 1
ATOM 1029 O O . GLU A 1 126 ? -10.323 8.216 -10.781 1.00 91.00 126 GLU A O 1
ATOM 1034 N N . SER A 1 127 ? -10.366 9.004 -8.678 1.00 89.31 127 SER A N 1
ATOM 1035 C CA . SER A 1 127 ? -11.555 8.256 -8.239 1.00 89.31 127 SER A CA 1
ATOM 1036 C C . SER A 1 127 ? -11.422 6.751 -8.502 1.00 89.31 127 SER A C 1
ATOM 1038 O O . SER A 1 127 ? -12.342 6.109 -9.003 1.00 89.31 127 SER A O 1
ATOM 1040 N N . VAL A 1 128 ? -10.248 6.198 -8.183 1.00 88.44 128 VAL A N 1
ATOM 1041 C CA . VAL A 1 128 ? -9.926 4.792 -8.447 1.00 88.44 128 VAL A CA 1
ATOM 1042 C C . VAL A 1 128 ? -10.826 3.894 -7.603 1.00 88.44 128 VAL A C 1
ATOM 1044 O O . VAL A 1 128 ? -10.859 3.997 -6.373 1.00 88.44 128 VAL A O 1
ATOM 1047 N N . ASP A 1 129 ? -11.527 2.981 -8.268 1.00 85.94 129 ASP A N 1
ATOM 1048 C CA . ASP A 1 129 ? -12.296 1.934 -7.608 1.00 85.94 129 ASP A CA 1
ATOM 1049 C C . ASP A 1 129 ? -11.368 0.822 -7.104 1.00 85.94 129 ASP A C 1
ATOM 1051 O O . ASP A 1 129 ? -10.482 0.346 -7.813 1.00 85.94 129 ASP A O 1
ATOM 1055 N N . PHE A 1 130 ? -11.593 0.381 -5.869 1.00 88.25 130 PHE A N 1
ATOM 1056 C CA . PHE A 1 130 ? -10.825 -0.680 -5.217 1.00 88.25 130 PHE A CA 1
ATOM 1057 C C . PHE A 1 130 ? -11.746 -1.558 -4.360 1.00 88.25 130 PHE A C 1
ATOM 1059 O O . PHE A 1 130 ? -12.889 -1.179 -4.081 1.00 88.25 130 PHE A O 1
ATOM 1066 N N . ALA A 1 131 ? -11.273 -2.741 -3.962 1.00 86.25 131 ALA A N 1
ATOM 1067 C CA . ALA A 1 131 ? -12.057 -3.693 -3.184 1.00 86.25 131 ALA A CA 1
ATOM 1068 C C . ALA A 1 131 ? -12.423 -3.101 -1.816 1.00 86.25 131 ALA A C 1
ATOM 1070 O O . ALA A 1 131 ? -11.572 -2.611 -1.073 1.00 86.25 131 ALA A O 1
ATOM 1071 N N . ARG A 1 132 ? -13.711 -3.138 -1.476 1.00 78.56 132 ARG A N 1
ATOM 1072 C CA . ARG A 1 132 ? -14.222 -2.660 -0.189 1.00 78.56 132 ARG A CA 1
ATOM 1073 C C . ARG A 1 132 ? -15.158 -3.700 0.391 1.00 78.56 132 ARG A C 1
ATOM 1075 O O . ARG A 1 132 ? -15.954 -4.288 -0.345 1.00 78.56 132 ARG A O 1
ATOM 1082 N N . CYS A 1 133 ? -15.093 -3.869 1.709 1.00 63.56 133 CYS A N 1
ATOM 1083 C CA . CYS A 1 133 ? -16.117 -4.620 2.416 1.00 63.56 133 CYS A CA 1
ATOM 1084 C C . CYS A 1 133 ? -17.473 -3.946 2.157 1.00 63.56 133 CYS A C 1
ATOM 1086 O O . CYS A 1 133 ? -17.525 -2.711 2.025 1.00 63.56 133 CYS A O 1
ATOM 1088 N N . PRO A 1 134 ? -18.571 -4.717 2.105 1.00 60.91 134 PRO A N 1
ATOM 1089 C CA . PRO A 1 134 ? -19.897 -4.133 2.170 1.00 60.91 134 PRO A CA 1
ATOM 1090 C C . PRO A 1 134 ? -19.929 -3.167 3.351 1.00 60.91 134 PRO A C 1
ATOM 1092 O O . PRO A 1 134 ? -19.493 -3.506 4.454 1.00 60.91 134 PRO A O 1
ATOM 1095 N N . ARG A 1 135 ? -20.402 -1.935 3.118 1.00 60.16 135 ARG A N 1
ATOM 1096 C CA . ARG A 1 135 ? -20.695 -1.053 4.250 1.00 60.16 135 ARG A CA 1
ATOM 1097 C C . ARG A 1 135 ? -21.654 -1.838 5.142 1.00 60.16 135 ARG A C 1
ATOM 1099 O O . ARG A 1 135 ? -22.608 -2.388 4.582 1.00 60.16 135 ARG A O 1
ATOM 1106 N N . PRO A 1 136 ? -21.426 -1.908 6.465 1.00 58.59 136 PRO A N 1
ATOM 1107 C CA . PRO A 1 136 ? -22.437 -2.455 7.349 1.00 58.59 136 PRO A CA 1
ATOM 1108 C C . PRO A 1 136 ? -23.727 -1.719 7.010 1.00 58.59 136 PRO A C 1
ATOM 1110 O O . PRO A 1 136 ? -23.754 -0.483 7.000 1.00 58.59 136 PRO A O 1
ATOM 1113 N N . ILE A 1 137 ? -24.736 -2.480 6.580 1.00 56.34 137 ILE A N 1
ATOM 1114 C CA . ILE A 1 137 ? -26.051 -1.931 6.281 1.00 56.34 137 ILE A CA 1
ATOM 1115 C C . ILE A 1 137 ? -26.413 -1.158 7.547 1.00 56.34 137 ILE A C 1
ATOM 1117 O O . ILE A 1 137 ? -26.360 -1.766 8.621 1.00 56.34 137 ILE A O 1
ATOM 1121 N N . PRO A 1 138 ? -26.673 0.163 7.477 1.00 50.91 138 PRO A N 1
ATOM 1122 C CA . PRO A 1 138 ? -27.149 0.872 8.647 1.00 50.91 138 PRO A CA 1
ATOM 1123 C C . PRO A 1 138 ? -28.367 0.089 9.099 1.00 50.91 138 PRO A C 1
ATOM 1125 O O . PRO A 1 138 ? -29.309 -0.067 8.317 1.00 50.91 138 PRO A O 1
ATOM 1128 N N . VAL A 1 139 ? -28.281 -0.509 10.288 1.00 50.19 139 VAL A N 1
ATOM 1129 C CA . VAL A 1 139 ? -29.392 -1.240 10.877 1.00 50.19 139 VAL A CA 1
ATOM 1130 C C . VAL A 1 139 ? -30.507 -0.211 10.912 1.00 50.19 139 VAL A C 1
ATOM 1132 O O . VAL A 1 139 ? -30.450 0.738 11.690 1.00 50.19 139 VAL A O 1
ATOM 1135 N N . LYS A 1 140 ? -31.458 -0.303 9.974 1.00 48.78 140 LYS A N 1
ATOM 1136 C CA . LYS A 1 140 ? -32.706 0.432 10.112 1.00 48.78 140 LYS A CA 1
ATOM 1137 C C . LYS A 1 140 ? -33.218 -0.039 11.453 1.00 48.78 140 LYS A C 1
ATOM 1139 O O . LYS A 1 140 ? -33.337 -1.250 11.622 1.00 48.78 140 LYS A O 1
ATOM 1144 N N . GLU A 1 141 ? -33.424 0.883 12.386 1.00 45.44 141 GLU A N 1
ATOM 1145 C CA . GLU A 1 141 ? -34.164 0.607 13.608 1.00 45.44 141 GLU A CA 1
ATOM 1146 C C . GLU A 1 141 ? -35.437 -0.116 13.175 1.00 45.44 141 GLU A C 1
ATOM 1148 O O . GLU A 1 141 ? -36.350 0.462 12.582 1.00 45.44 141 GLU A O 1
ATOM 1153 N N . VAL A 1 142 ? -35.427 -1.437 13.320 1.00 47.50 142 VAL A N 1
ATOM 1154 C CA . VAL A 1 142 ? -36.614 -2.237 13.122 1.00 47.50 142 VAL A CA 1
ATOM 1155 C C . VAL A 1 142 ? -37.431 -1.859 14.336 1.00 47.50 142 VAL A C 1
ATOM 1157 O O . VAL A 1 142 ? -37.052 -2.218 15.450 1.00 47.50 142 VAL A O 1
ATOM 1160 N N . ASN A 1 143 ? -38.484 -1.062 14.133 1.00 52.66 143 ASN A N 1
ATOM 1161 C CA . ASN A 1 143 ? -39.485 -0.851 15.170 1.00 52.66 143 ASN A CA 1
ATOM 1162 C C . ASN A 1 143 ? -39.788 -2.227 15.769 1.00 52.66 143 ASN A C 1
ATOM 1164 O O . ASN A 1 143 ? -40.098 -3.141 14.992 1.00 52.66 143 ASN A O 1
ATOM 1168 N N . PRO A 1 144 ? -39.624 -2.410 17.089 1.00 47.06 144 PRO A N 1
ATOM 1169 C CA . PRO A 1 144 ? -39.746 -3.726 17.684 1.00 47.06 144 PRO A CA 1
ATOM 1170 C C . PRO A 1 144 ? -41.116 -4.300 17.300 1.00 47.06 144 PRO A C 1
ATOM 1172 O O . PRO A 1 144 ? -42.125 -3.596 17.425 1.00 47.06 144 PRO A O 1
ATOM 1175 N N . PRO A 1 145 ? -41.177 -5.532 16.762 1.00 45.47 145 PRO A N 1
ATOM 1176 C CA . PRO A 1 145 ? -42.456 -6.172 16.518 1.00 45.47 145 PRO A CA 1
ATOM 1177 C C . PRO A 1 145 ? -43.209 -6.268 17.846 1.00 45.47 145 PRO A C 1
ATOM 1179 O O . PRO A 1 145 ? -42.603 -6.436 18.905 1.00 45.47 145 PRO A O 1
ATOM 1182 N N . ALA A 1 146 ? -44.533 -6.117 17.772 1.00 48.44 146 ALA A N 1
ATOM 1183 C CA . ALA A 1 146 ? -45.422 -6.220 18.917 1.00 48.44 146 ALA A CA 1
ATOM 1184 C C . ALA A 1 146 ? -45.069 -7.450 19.764 1.00 48.44 146 ALA A C 1
ATOM 1186 O O . ALA A 1 146 ? -44.890 -8.546 19.234 1.00 48.44 146 ALA A O 1
ATOM 1187 N N . ILE A 1 147 ? -44.948 -7.209 21.069 1.00 45.28 147 ILE A N 1
ATOM 1188 C CA . ILE A 1 147 ? -44.583 -8.156 22.120 1.00 45.28 147 ILE A CA 1
ATOM 1189 C C . ILE A 1 147 ? -45.369 -9.459 21.926 1.00 45.28 147 ILE A C 1
ATOM 1191 O O . ILE A 1 147 ? -46.560 -9.527 22.218 1.00 45.28 147 ILE A O 1
ATOM 1195 N N . ILE A 1 148 ? -44.701 -10.498 21.428 1.00 46.91 148 ILE A N 1
ATOM 1196 C CA . ILE A 1 148 ? -45.133 -11.870 21.667 1.00 46.91 148 ILE A CA 1
ATOM 1197 C C . ILE A 1 148 ? -44.514 -12.225 23.009 1.00 46.91 148 ILE A C 1
ATOM 1199 O O . ILE A 1 148 ? -43.289 -12.341 23.102 1.00 46.91 148 ILE A O 1
ATOM 1203 N N . GLU A 1 149 ? -45.359 -12.338 24.037 1.00 46.78 149 GLU A N 1
ATOM 1204 C CA . GLU A 1 149 ? -45.009 -12.860 25.358 1.00 46.78 149 GLU A CA 1
ATOM 1205 C C . GLU A 1 149 ? -44.278 -14.194 25.192 1.00 46.78 149 GLU A C 1
ATOM 1207 O O . GLU A 1 149 ? -44.868 -15.260 25.030 1.00 46.78 149 GLU A O 1
ATOM 1212 N N . SER A 1 150 ? -42.955 -14.112 25.172 1.00 39.62 150 SER A N 1
ATOM 1213 C CA . SER A 1 150 ? -42.067 -15.257 25.113 1.00 39.62 150 SER A CA 1
ATOM 1214 C C . SER A 1 150 ? -41.516 -15.394 26.516 1.00 39.62 150 SER A C 1
ATOM 1216 O O . SER A 1 150 ? -40.845 -14.492 27.013 1.00 39.62 150 SER A O 1
ATOM 1218 N N . SER A 1 151 ? -41.894 -16.490 27.170 1.00 42.09 151 SER A N 1
ATOM 1219 C CA . SER A 1 151 ? -41.532 -16.848 28.539 1.00 42.09 151 SER A CA 1
ATOM 1220 C C . SER A 1 151 ? -40.113 -16.402 28.889 1.00 42.09 151 SER A C 1
ATOM 1222 O O . SER A 1 151 ? -39.154 -16.872 28.273 1.00 42.09 151 SER A O 1
ATOM 1224 N N . HIS A 1 152 ? -39.989 -15.516 29.879 1.00 40.00 152 HIS A N 1
ATOM 1225 C CA . HIS A 1 152 ? -38.710 -15.100 30.436 1.00 40.00 152 HIS A CA 1
ATOM 1226 C C . HIS A 1 152 ? -37.933 -16.333 30.908 1.00 40.00 152 HIS A C 1
ATOM 1228 O O . HIS A 1 152 ? -38.179 -16.863 31.991 1.00 40.00 152 HIS A O 1
ATOM 1234 N N . GLN A 1 153 ? -36.971 -16.787 30.108 1.00 41.97 153 GLN A N 1
ATOM 1235 C CA . GLN A 1 153 ? -35.818 -17.455 30.681 1.00 41.97 153 GLN A CA 1
ATOM 1236 C C . GLN A 1 153 ? -34.985 -16.359 31.334 1.00 41.97 153 GLN A C 1
ATOM 1238 O O . GLN A 1 153 ? -34.621 -15.372 30.698 1.00 41.97 153 GLN A O 1
ATOM 1243 N N . VAL A 1 154 ? -34.772 -16.505 32.636 1.00 43.59 154 VAL A N 1
ATOM 1244 C CA . VAL A 1 154 ? -33.910 -15.642 33.437 1.00 43.59 154 VAL A CA 1
ATOM 1245 C C . VAL A 1 154 ? -32.491 -15.815 32.898 1.00 43.59 154 VAL A C 1
ATOM 1247 O O . VAL A 1 154 ? -31.823 -16.801 33.197 1.00 43.59 154 VAL A O 1
ATOM 1250 N N . ILE A 1 155 ? -32.066 -14.900 32.028 1.00 40.25 155 ILE A N 1
ATOM 1251 C CA . ILE A 1 155 ? -30.706 -14.877 31.495 1.00 40.25 155 ILE A CA 1
ATOM 1252 C C . ILE A 1 155 ? -29.811 -14.312 32.596 1.00 40.25 155 ILE A C 1
ATOM 1254 O O . ILE A 1 155 ? -30.039 -13.214 33.103 1.00 40.25 155 ILE A O 1
ATOM 1258 N N . ASN A 1 156 ? -28.831 -15.113 33.000 1.00 45.34 156 ASN A N 1
ATOM 1259 C CA . ASN A 1 156 ? -27.911 -14.800 34.079 1.00 45.34 156 ASN A CA 1
ATOM 1260 C C . ASN A 1 156 ? -26.990 -13.629 33.652 1.00 45.34 156 ASN A C 1
ATOM 1262 O O . ASN A 1 156 ? -26.382 -13.724 32.584 1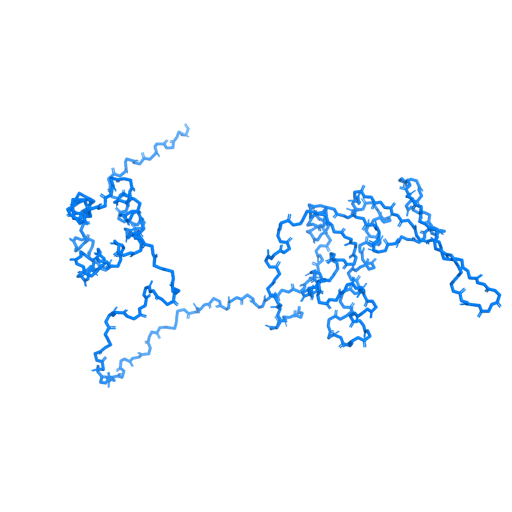.00 45.34 156 ASN A O 1
ATOM 1266 N N . PRO A 1 157 ? -26.853 -12.536 34.428 1.00 47.34 157 PRO A N 1
ATOM 1267 C CA . PRO A 1 157 ? -26.109 -11.336 34.009 1.00 47.34 157 PRO A CA 1
ATOM 1268 C C . PRO A 1 157 ? -24.586 -11.508 33.868 1.00 47.34 157 PRO A C 1
ATOM 1270 O O . PRO A 1 157 ? -23.901 -10.573 33.461 1.00 47.34 157 PRO A O 1
ATOM 1273 N N . ASP A 1 158 ? -24.037 -12.674 34.210 1.00 48.69 158 ASP A N 1
ATOM 1274 C CA . ASP A 1 158 ? -22.590 -12.891 34.323 1.00 48.69 158 ASP A CA 1
ATOM 1275 C C . ASP A 1 158 ? -21.851 -13.070 32.981 1.00 48.69 158 ASP A C 1
ATOM 1277 O O . ASP A 1 158 ? -20.622 -13.153 32.964 1.00 48.69 158 ASP A O 1
ATOM 1281 N N . GLU A 1 159 ? -22.546 -13.133 31.841 1.00 50.38 159 GLU A N 1
ATOM 1282 C CA . GLU A 1 159 ? -21.972 -13.777 30.648 1.00 50.38 159 GLU A CA 1
ATOM 1283 C C . GLU A 1 159 ? -21.320 -12.864 29.588 1.00 50.38 159 GLU A C 1
ATOM 1285 O O . GLU A 1 159 ? -20.765 -13.381 28.622 1.00 50.38 159 GLU A O 1
ATOM 1290 N N . TYR A 1 160 ? -21.298 -11.529 29.734 1.00 49.72 160 TYR A N 1
ATOM 1291 C CA . TYR A 1 160 ? -20.905 -10.660 28.599 1.00 49.72 160 TYR A CA 1
ATOM 1292 C C . TYR A 1 160 ? -19.853 -9.572 28.843 1.00 49.72 160 TYR A C 1
ATOM 1294 O O . TYR A 1 160 ? -19.760 -8.641 28.045 1.00 49.72 160 TYR A O 1
ATOM 1302 N N . LEU A 1 161 ? -18.990 -9.689 29.860 1.00 50.09 161 LEU A N 1
ATOM 1303 C CA . LEU A 1 161 ? -17.857 -8.750 29.993 1.00 50.09 161 LEU A CA 1
ATOM 1304 C C . LEU A 1 161 ? -16.447 -9.345 29.929 1.00 50.09 161 LEU A C 1
ATOM 1306 O O . LEU A 1 161 ? -15.502 -8.574 29.799 1.00 50.09 161 LEU A O 1
ATOM 1310 N N . CYS A 1 162 ? -16.269 -10.669 29.900 1.00 45.59 162 CYS A N 1
ATOM 1311 C CA . CYS A 1 162 ? -14.927 -11.269 29.948 1.00 45.59 162 CYS A CA 1
ATOM 1312 C C . CYS A 1 162 ? -14.801 -12.591 29.158 1.00 45.59 162 CYS A C 1
ATOM 1314 O O . CYS A 1 162 ? -14.344 -13.592 29.702 1.00 45.59 162 CYS A O 1
ATOM 1316 N N . THR A 1 163 ? -15.164 -12.634 27.870 1.00 48.78 163 THR A N 1
ATOM 1317 C CA . THR A 1 163 ? -14.830 -13.790 26.998 1.00 48.78 163 THR A CA 1
ATOM 1318 C C . THR A 1 163 ? -13.444 -13.700 26.351 1.00 48.78 163 THR A C 1
ATOM 1320 O O . THR A 1 163 ? -12.977 -14.669 25.757 1.00 48.78 163 THR A O 1
ATOM 1323 N N . TYR A 1 164 ? -12.723 -12.588 26.521 1.00 53.28 164 TYR A N 1
ATOM 1324 C CA . TYR A 1 164 ? -11.282 -12.548 26.276 1.00 53.28 164 TYR A CA 1
ATOM 1325 C C . TYR A 1 164 ? -10.578 -12.967 27.567 1.00 53.28 164 TYR A C 1
ATOM 1327 O O . TYR A 1 164 ? -10.638 -12.240 28.551 1.00 53.28 164 TYR A O 1
ATOM 1335 N N . GLY A 1 165 ? -9.921 -14.132 27.580 1.00 53.34 165 GLY A N 1
ATOM 1336 C CA . GLY A 1 165 ? -9.285 -14.756 28.757 1.00 53.34 165 GLY A CA 1
ATOM 1337 C C . GLY A 1 165 ? -8.154 -13.970 29.448 1.00 53.34 165 GLY A C 1
ATOM 1338 O O . GLY A 1 165 ? -7.367 -14.554 30.191 1.00 53.34 165 GLY A O 1
ATOM 1339 N N . HIS A 1 166 ? -8.044 -12.662 29.218 1.00 54.47 166 HIS A N 1
ATOM 1340 C CA . HIS A 1 166 ? -7.117 -11.767 29.892 1.00 54.47 166 HIS A CA 1
ATOM 1341 C C . HIS A 1 166 ? -7.682 -11.329 31.247 1.00 54.47 166 HIS A C 1
ATOM 1343 O O . HIS A 1 166 ? -8.606 -10.524 31.323 1.00 54.47 166 HIS A O 1
ATOM 1349 N N . LYS A 1 167 ? -7.082 -11.830 32.328 1.00 65.88 167 LYS A N 1
ATOM 1350 C CA . LYS A 1 167 ? -7.349 -11.382 33.698 1.00 65.88 167 LYS A CA 1
ATOM 1351 C C . LYS A 1 167 ? -6.347 -10.292 34.053 1.00 65.88 167 LYS A C 1
ATOM 1353 O O . LYS A 1 167 ? -5.158 -10.568 34.183 1.00 65.88 167 LYS A O 1
ATOM 1358 N N . SER A 1 168 ? -6.811 -9.053 34.145 1.00 81.31 168 SER A N 1
ATOM 1359 C CA . SER A 1 168 ? -6.022 -7.956 34.708 1.00 81.31 168 SER A CA 1
ATOM 1360 C C . SER A 1 168 ? -6.782 -7.362 35.879 1.00 81.31 168 SER A C 1
ATOM 1362 O O . SER A 1 168 ? -8.007 -7.262 35.813 1.00 81.31 168 SER A O 1
ATOM 1364 N N . ASP A 1 169 ? -6.063 -6.909 36.901 1.00 78.19 169 ASP A N 1
ATOM 1365 C CA . ASP A 1 169 ? -6.649 -6.337 38.119 1.00 78.19 169 ASP A CA 1
ATOM 1366 C C . ASP A 1 169 ? -7.658 -5.217 37.800 1.00 78.19 169 ASP A C 1
ATOM 1368 O O . ASP A 1 169 ? -8.704 -5.092 38.428 1.00 78.19 169 ASP A O 1
ATOM 1372 N N . GLY A 1 170 ? -7.383 -4.416 36.762 1.00 83.44 170 GLY A N 1
ATOM 1373 C CA . GLY A 1 170 ? -8.286 -3.363 36.294 1.00 83.44 170 GLY A CA 1
ATOM 1374 C C . GLY A 1 170 ? -9.631 -3.882 35.775 1.00 83.44 170 GLY A C 1
ATOM 1375 O O . GLY A 1 170 ? -10.655 -3.258 36.038 1.00 83.44 170 GLY A O 1
ATOM 1376 N N . LEU A 1 171 ? -9.638 -5.014 35.064 1.00 83.19 171 LEU A N 1
ATOM 1377 C CA . LEU A 1 171 ? -10.863 -5.647 34.557 1.00 83.19 171 LEU A CA 1
ATOM 1378 C C . LEU A 1 171 ? -11.704 -6.231 35.696 1.00 83.19 171 LEU A C 1
ATOM 1380 O O . LEU A 1 171 ? -12.925 -6.098 35.672 1.00 83.19 171 LEU A O 1
ATOM 1384 N N . GLU A 1 172 ? -11.064 -6.803 36.717 1.00 84.44 172 GLU A N 1
ATOM 1385 C CA . GLU A 1 172 ? -11.768 -7.313 37.901 1.00 84.44 172 GLU A CA 1
ATOM 1386 C C . GLU A 1 172 ? -12.489 -6.179 38.643 1.00 84.44 172 GLU A C 1
ATOM 1388 O O . GLU A 1 172 ? -13.669 -6.303 38.972 1.00 84.44 172 GLU A O 1
ATOM 1393 N N . TYR A 1 173 ? -11.837 -5.021 38.801 1.00 88.38 173 TYR A N 1
ATOM 1394 C CA . TYR A 1 173 ? -12.474 -3.833 39.379 1.00 88.38 173 TYR A CA 1
ATOM 1395 C C . TYR A 1 173 ? -13.648 -3.303 38.547 1.00 88.38 173 TYR A C 1
ATOM 1397 O O . TYR A 1 173 ? -14.624 -2.817 39.118 1.00 88.38 173 TYR A O 1
ATOM 1405 N N . VAL A 1 174 ? -13.566 -3.380 37.214 1.00 87.44 174 VAL A N 1
ATOM 1406 C CA . VAL A 1 174 ? -14.670 -3.003 36.313 1.00 87.44 174 VAL A CA 1
ATOM 1407 C C . VAL A 1 174 ? -15.860 -3.932 36.532 1.00 87.44 174 VAL A C 1
ATOM 1409 O O . VAL A 1 174 ? -16.968 -3.452 36.761 1.00 87.44 174 VAL A O 1
ATOM 1412 N N . GLN A 1 175 ? -15.631 -5.245 36.508 1.00 85.00 175 GLN A N 1
ATOM 1413 C CA . GLN A 1 175 ? -16.689 -6.240 36.663 1.00 85.00 175 GLN A CA 1
ATOM 1414 C C . GLN A 1 175 ? -17.362 -6.151 38.040 1.00 85.00 175 GLN A C 1
ATOM 1416 O O . GLN A 1 175 ? -18.591 -6.129 38.125 1.00 85.00 175 GLN A O 1
ATOM 1421 N N . ASP A 1 176 ? -16.572 -6.019 39.108 1.00 85.44 176 ASP A N 1
ATOM 1422 C CA . ASP A 1 176 ? -17.096 -5.867 40.467 1.00 85.44 176 ASP A CA 1
ATOM 1423 C C . ASP A 1 176 ? -17.904 -4.570 40.626 1.00 85.44 176 ASP A C 1
ATOM 1425 O O . ASP A 1 176 ? -19.001 -4.590 41.182 1.00 85.44 176 ASP A O 1
ATOM 1429 N N . ALA A 1 177 ? -17.414 -3.441 40.106 1.00 87.31 177 ALA A N 1
ATOM 1430 C CA . ALA A 1 177 ? -18.151 -2.181 40.181 1.00 87.31 177 ALA A CA 1
ATOM 1431 C C . ALA A 1 177 ? -19.457 -2.217 39.374 1.00 87.31 177 ALA A C 1
ATOM 1433 O O . ALA A 1 177 ? -20.433 -1.594 39.787 1.00 87.31 177 ALA A O 1
ATOM 1434 N N . ILE A 1 178 ? -19.504 -2.953 38.259 1.00 87.50 178 ILE A N 1
ATOM 1435 C CA . ILE A 1 178 ? -20.739 -3.126 37.485 1.00 87.50 178 ILE A CA 1
ATOM 1436 C C . ILE A 1 178 ? -21.778 -3.885 38.297 1.00 87.50 178 ILE A C 1
ATOM 1438 O O . ILE A 1 178 ? -22.904 -3.411 38.430 1.00 87.50 178 ILE A O 1
ATOM 1442 N N . ARG A 1 179 ? -21.389 -5.018 38.890 1.00 85.12 179 ARG A N 1
ATOM 1443 C CA . ARG A 1 179 ? -22.299 -5.846 39.690 1.00 85.12 179 ARG A CA 1
ATOM 1444 C C . ARG A 1 179 ? -22.873 -5.088 40.889 1.00 85.12 179 ARG A C 1
ATOM 1446 O O . ARG A 1 179 ? -24.048 -5.243 41.206 1.00 85.12 179 ARG A O 1
ATOM 1453 N N . GLU A 1 180 ? -22.056 -4.273 41.546 1.00 87.56 180 GLU A N 1
ATOM 1454 C CA . GLU A 1 180 ? -22.401 -3.706 42.856 1.00 87.56 180 GLU A CA 1
ATOM 1455 C C . GLU A 1 180 ? -22.979 -2.289 42.772 1.00 87.56 180 GLU A C 1
ATOM 1457 O O . GLU A 1 180 ? -23.834 -1.936 43.578 1.00 87.56 180 GLU A O 1
ATOM 1462 N N . LEU A 1 181 ? -22.526 -1.467 41.816 1.00 86.56 181 LEU A N 1
ATOM 1463 C CA . LEU A 1 181 ? -22.927 -0.055 41.718 1.00 86.56 181 LEU A CA 1
ATOM 1464 C C . LEU A 1 181 ? -23.785 0.260 40.493 1.00 86.56 181 LEU A C 1
ATOM 1466 O O . LEU A 1 181 ? -24.530 1.235 40.521 1.00 86.56 181 LEU A O 1
ATOM 1470 N N . TRP A 1 182 ? -23.659 -0.513 39.412 1.00 85.38 182 TRP A N 1
ATOM 1471 C CA . TRP A 1 182 ? -24.346 -0.232 38.145 1.00 85.38 182 TRP A CA 1
ATOM 1472 C C . TRP A 1 182 ? -25.416 -1.266 37.786 1.00 85.38 182 TRP A C 1
ATOM 1474 O O . TRP A 1 182 ? -26.081 -1.110 36.768 1.00 85.38 182 TRP A O 1
ATOM 1484 N N . SER A 1 183 ? -25.630 -2.290 38.613 1.00 82.69 183 SER A N 1
ATOM 1485 C CA . SER A 1 183 ? -26.644 -3.326 38.372 1.00 82.69 183 SER A CA 1
ATOM 1486 C C . SER A 1 183 ? -28.076 -2.792 38.407 1.00 82.69 183 SER A C 1
ATOM 1488 O O . SER A 1 183 ? -28.955 -3.370 37.775 1.00 82.69 183 SER A O 1
ATOM 1490 N N . THR A 1 184 ? -28.306 -1.677 39.103 1.00 82.44 184 THR A N 1
ATOM 1491 C CA . THR A 1 184 ? -29.607 -1.000 39.213 1.00 82.44 184 THR A CA 1
ATOM 1492 C C . THR A 1 184 ? -29.697 0.275 38.376 1.00 82.44 184 THR A C 1
ATOM 1494 O O . THR A 1 184 ? -30.633 1.050 38.559 1.00 82.44 184 THR A O 1
ATOM 1497 N N . TYR A 1 185 ? -28.710 0.546 37.516 1.00 83.12 185 TYR A N 1
ATOM 1498 C CA . TYR A 1 185 ? -28.707 1.751 36.694 1.00 83.12 185 TYR A CA 1
ATOM 1499 C C . TYR A 1 185 ? -29.754 1.651 35.578 1.00 83.12 185 TYR A C 1
ATOM 1501 O O . TYR A 1 185 ? -29.707 0.735 34.757 1.00 83.12 185 TYR A O 1
ATOM 1509 N N . ASP A 1 186 ? -30.653 2.630 35.530 1.00 79.81 186 ASP A N 1
ATOM 1510 C CA . ASP A 1 186 ? -31.635 2.817 34.468 1.00 79.81 186 ASP A CA 1
ATOM 1511 C C . ASP A 1 186 ? -31.155 3.921 33.498 1.00 79.81 186 ASP A C 1
ATOM 1513 O O . ASP A 1 186 ? -30.952 5.069 33.916 1.00 79.81 186 ASP A O 1
ATOM 1517 N N . PRO A 1 187 ? -30.955 3.619 32.199 1.00 78.62 187 PRO A N 1
ATOM 1518 C CA . PRO A 1 187 ? -30.599 4.613 31.188 1.00 78.62 187 PRO A CA 1
ATOM 1519 C C . PRO A 1 187 ? -31.572 5.796 31.077 1.00 78.62 187 PRO A C 1
ATOM 1521 O O . PRO A 1 187 ? -31.120 6.900 30.748 1.00 78.62 187 PRO A O 1
ATOM 1524 N N . ASP A 1 188 ? -32.860 5.579 31.365 1.00 77.50 188 ASP A N 1
ATOM 1525 C CA . ASP A 1 188 ? -33.917 6.588 31.241 1.00 77.50 188 ASP A CA 1
ATOM 1526 C C . ASP A 1 188 ? -34.059 7.464 32.502 1.00 77.50 188 ASP A C 1
ATOM 1528 O O . ASP A 1 188 ? -34.591 8.576 32.420 1.00 77.50 188 ASP A O 1
ATOM 1532 N N . ASP A 1 189 ? -33.507 7.032 33.646 1.00 78.75 189 ASP A N 1
ATOM 1533 C CA . ASP A 1 189 ? -33.437 7.818 34.886 1.00 78.75 189 ASP A CA 1
ATOM 1534 C C . ASP A 1 189 ? -31.981 8.051 35.351 1.00 78.75 189 ASP A C 1
ATOM 1536 O O . ASP A 1 189 ? -31.405 7.248 36.095 1.00 78.75 189 ASP A O 1
ATOM 1540 N N . PRO A 1 190 ? -31.375 9.205 35.000 1.00 76.06 190 PRO A N 1
ATOM 1541 C CA . PRO A 1 190 ? -30.020 9.575 35.410 1.00 76.06 190 PRO A CA 1
ATOM 1542 C C . PRO A 1 190 ? -29.759 9.609 36.924 1.00 76.06 190 PRO A C 1
ATOM 1544 O O . PRO A 1 190 ? -28.589 9.616 37.312 1.00 76.06 190 PRO A O 1
ATOM 1547 N N . GLN A 1 191 ? -30.794 9.673 37.775 1.00 76.06 191 GLN A N 1
ATOM 1548 C CA . GLN A 1 191 ? -30.637 9.683 39.239 1.00 76.06 191 GLN A CA 1
ATOM 1549 C C . GLN A 1 191 ? -30.298 8.303 39.807 1.00 76.06 191 GLN A C 1
ATOM 1551 O O . GLN A 1 191 ? -29.774 8.210 40.915 1.00 76.06 191 GLN A O 1
ATOM 1556 N N . THR A 1 192 ? -30.548 7.236 39.046 1.00 81.62 192 THR A N 1
ATOM 1557 C CA . THR A 1 192 ? -30.190 5.862 39.432 1.00 81.62 192 THR A CA 1
ATOM 1558 C C . THR A 1 192 ? -28.693 5.572 39.277 1.00 81.62 192 THR A C 1
ATOM 1560 O O . THR A 1 192 ? -28.211 4.533 39.724 1.00 81.62 192 THR A O 1
ATOM 1563 N N . ALA A 1 193 ? -27.937 6.479 38.646 1.00 84.88 193 ALA A N 1
ATOM 1564 C CA . ALA A 1 193 ? -26.505 6.318 38.451 1.00 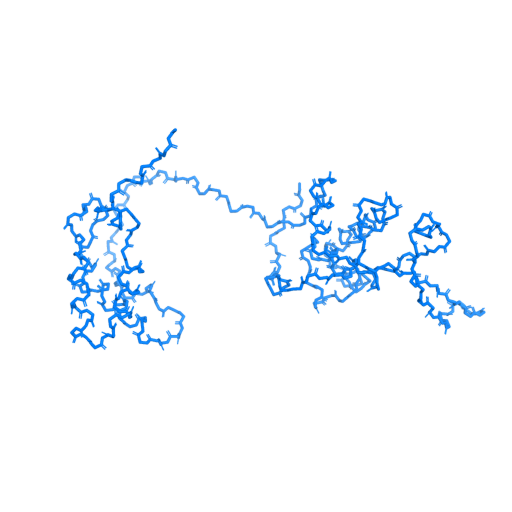84.88 193 ALA A CA 1
ATOM 1565 C C . ALA A 1 193 ? -25.717 6.661 39.728 1.00 84.88 193 ALA A C 1
ATOM 1567 O O . ALA A 1 193 ? -25.930 7.729 40.310 1.00 84.88 193 ALA A O 1
ATOM 1568 N N . PRO A 1 194 ? -24.714 5.851 40.109 1.00 86.06 194 PRO A N 1
ATOM 1569 C CA . PRO A 1 194 ? -23.848 6.178 41.233 1.00 86.06 194 PRO A CA 1
ATOM 1570 C C . PRO A 1 194 ? -23.058 7.463 40.951 1.00 86.06 194 PRO A C 1
ATOM 1572 O O . PRO A 1 194 ? -22.675 7.775 39.810 1.00 86.06 194 PRO A O 1
ATOM 1575 N N . THR A 1 195 ? -22.758 8.228 41.994 1.00 85.50 195 THR A N 1
ATOM 1576 C CA . THR A 1 195 ? -21.933 9.438 41.892 1.00 85.50 195 THR A CA 1
ATOM 1577 C C . THR A 1 195 ? -20.461 9.089 41.657 1.00 85.50 195 THR A C 1
ATOM 1579 O O . THR A 1 195 ? -20.000 7.983 41.936 1.00 85.50 195 THR A O 1
ATOM 1582 N N . GLU A 1 196 ? -19.677 10.033 41.123 1.00 86.00 196 GLU A N 1
ATOM 1583 C CA . GLU A 1 196 ? -18.236 9.808 40.915 1.00 86.00 196 GLU A CA 1
ATOM 1584 C C . GLU A 1 196 ? -17.523 9.496 42.237 1.00 86.00 196 GLU A C 1
ATOM 1586 O O . GLU A 1 196 ? -16.646 8.636 42.282 1.00 86.00 196 GLU A O 1
ATOM 1591 N N . HIS A 1 197 ? -17.928 10.158 43.321 1.00 86.94 197 HIS A N 1
ATOM 1592 C CA . HIS A 1 197 ? -17.332 9.946 44.632 1.00 86.94 197 HIS A CA 1
ATOM 1593 C C . HIS A 1 197 ? -17.604 8.535 45.169 1.00 86.94 197 HIS A C 1
ATOM 1595 O O . HIS A 1 197 ? -16.672 7.882 45.635 1.00 86.94 197 HIS A O 1
ATOM 1601 N N . GLU A 1 198 ? -18.834 8.034 45.035 1.00 87.25 198 GLU A N 1
ATOM 1602 C CA . GLU A 1 198 ? -19.211 6.683 45.475 1.00 87.25 198 GLU A CA 1
ATOM 1603 C C . GLU A 1 198 ? -18.422 5.599 44.738 1.00 87.25 198 GLU A C 1
ATOM 1605 O O . GLU A 1 198 ? -17.881 4.694 45.376 1.00 87.25 198 GLU A O 1
ATOM 1610 N N . VAL A 1 199 ? -18.272 5.729 43.414 1.00 88.06 199 VAL A N 1
ATOM 1611 C CA . VAL A 1 199 ? -17.487 4.777 42.611 1.00 88.06 199 VAL A CA 1
ATOM 1612 C C . VAL A 1 199 ? -16.013 4.792 43.030 1.00 88.06 199 VAL A C 1
ATOM 1614 O O . VAL A 1 199 ? -15.403 3.736 43.205 1.00 88.06 199 VAL A O 1
ATOM 1617 N N . LEU A 1 200 ? -15.424 5.977 43.228 1.00 90.38 200 LEU A N 1
ATOM 1618 C CA . LEU A 1 200 ? -14.018 6.099 43.624 1.00 90.38 200 LEU A CA 1
ATOM 1619 C C . LEU A 1 200 ? -13.751 5.533 45.023 1.00 90.38 200 LEU A C 1
ATOM 1621 O O . LEU A 1 200 ? -12.746 4.848 45.218 1.00 90.38 200 LEU A O 1
ATOM 1625 N N . GLU A 1 201 ? -14.622 5.814 45.991 1.00 91.38 201 GLU A N 1
ATOM 1626 C CA . GLU A 1 201 ? -14.487 5.305 47.359 1.00 91.38 201 GLU A CA 1
ATOM 1627 C C . GLU A 1 201 ? -14.681 3.788 47.424 1.00 91.38 201 GLU A C 1
ATOM 1629 O O . GLU A 1 201 ? -13.914 3.101 48.103 1.00 91.38 201 GLU A O 1
ATOM 1634 N N . TYR A 1 202 ? -15.643 3.246 46.673 1.00 91.31 202 TYR A N 1
ATOM 1635 C CA . TYR A 1 202 ? -15.858 1.803 46.582 1.00 91.31 202 TYR A CA 1
ATOM 1636 C C . TYR A 1 202 ? -14.614 1.074 46.051 1.00 91.31 202 TYR A C 1
ATOM 1638 O O . TYR A 1 202 ? -14.123 0.127 46.671 1.00 91.31 202 TYR A O 1
ATOM 1646 N N . LEU A 1 203 ? -14.044 1.563 44.947 1.00 90.50 203 LEU A N 1
ATOM 1647 C CA . LEU A 1 203 ? -12.867 0.954 44.324 1.00 90.50 203 LEU A CA 1
ATOM 1648 C C . LEU A 1 203 ? -11.615 1.059 45.201 1.00 90.50 203 LEU A C 1
ATOM 1650 O O . LEU A 1 203 ? -10.852 0.098 45.301 1.00 90.50 203 LEU A O 1
ATOM 1654 N N . LYS A 1 204 ? -11.419 2.184 45.899 1.00 90.56 204 LYS A N 1
ATOM 1655 C CA . LYS A 1 204 ? -10.317 2.329 46.864 1.00 90.56 204 LYS A CA 1
ATOM 1656 C C . LYS A 1 204 ? -10.448 1.366 48.042 1.00 90.56 204 LYS A C 1
ATOM 1658 O O . LYS A 1 204 ? -9.450 0.767 48.432 1.00 90.56 204 LYS A O 1
ATOM 1663 N N . LYS A 1 205 ? -11.659 1.177 48.587 1.00 90.00 205 LYS A N 1
ATOM 1664 C CA . LYS A 1 205 ? -11.914 0.192 49.659 1.00 90.00 205 LYS A CA 1
ATOM 1665 C C . LYS A 1 205 ? -11.597 -1.236 49.219 1.00 90.00 205 LYS A C 1
ATOM 1667 O O . LYS A 1 205 ? -11.152 -2.037 50.033 1.00 90.00 205 LYS A O 1
ATOM 1672 N N . ARG A 1 206 ? -11.786 -1.535 47.933 1.00 86.38 206 ARG A N 1
ATOM 1673 C CA . ARG A 1 206 ? -11.421 -2.812 47.307 1.00 86.38 206 ARG A CA 1
ATOM 1674 C C . ARG A 1 206 ? -9.925 -2.973 47.011 1.00 86.38 206 ARG A C 1
ATOM 1676 O O . ARG A 1 206 ? -9.529 -4.055 46.599 1.00 86.38 206 ARG A O 1
ATOM 1683 N N . GLY A 1 207 ? -9.102 -1.950 47.251 1.00 88.06 207 GLY A N 1
ATOM 1684 C CA . GLY A 1 207 ? -7.648 -2.002 47.056 1.00 88.06 207 GLY A CA 1
ATOM 1685 C C . GLY A 1 207 ? -7.148 -1.364 45.757 1.00 88.06 207 GLY A C 1
ATOM 1686 O O . GLY A 1 207 ? -5.945 -1.393 45.494 1.00 88.06 207 GLY A O 1
ATOM 1687 N N . ALA A 1 208 ? -8.019 -0.742 44.954 1.00 87.81 208 ALA A N 1
ATOM 1688 C CA . ALA A 1 208 ? -7.593 -0.061 43.736 1.00 87.81 208 ALA A CA 1
ATOM 1689 C C . ALA A 1 208 ? -6.817 1.228 44.059 1.00 87.81 208 ALA A C 1
ATOM 1691 O O . ALA A 1 208 ? -7.271 2.085 44.822 1.00 87.81 208 ALA A O 1
ATOM 1692 N N . GLY A 1 209 ? -5.665 1.420 43.412 1.00 87.94 209 GLY A N 1
ATOM 1693 C CA . GLY A 1 209 ? -4.939 2.690 43.474 1.00 87.94 209 GLY A CA 1
ATOM 1694 C C . GLY A 1 209 ? -5.758 3.845 42.881 1.00 87.94 209 GLY A C 1
ATOM 1695 O O . GLY A 1 209 ? -6.527 3.651 41.939 1.00 87.94 209 GLY A O 1
ATOM 1696 N N . SER A 1 210 ? -5.564 5.075 43.371 1.00 89.12 210 SER A N 1
ATOM 1697 C CA . SER A 1 210 ? -6.354 6.258 42.967 1.00 89.12 210 SER A CA 1
ATOM 1698 C C . SER A 1 210 ? -6.447 6.472 41.448 1.00 89.12 210 SER A C 1
ATOM 1700 O O . SER A 1 210 ? -7.494 6.871 40.938 1.00 89.12 210 SER A O 1
ATOM 1702 N N . ASN A 1 211 ? -5.370 6.185 40.710 1.00 89.12 211 ASN A N 1
ATOM 1703 C CA . ASN A 1 211 ? -5.351 6.303 39.250 1.00 89.12 211 ASN A CA 1
ATOM 1704 C C . ASN A 1 211 ? -6.193 5.220 38.564 1.00 89.12 211 ASN A C 1
ATOM 1706 O O . ASN A 1 211 ? -6.889 5.522 37.596 1.00 89.12 211 ASN A O 1
ATOM 1710 N N . VAL A 1 212 ? -6.157 3.989 39.086 1.00 88.81 212 VAL A N 1
ATOM 1711 C CA . VAL A 1 212 ? -6.945 2.856 38.581 1.00 88.81 212 VAL A CA 1
ATOM 1712 C C . VAL A 1 212 ? -8.424 3.113 38.833 1.00 88.81 212 VAL A C 1
ATOM 1714 O O . VAL A 1 212 ? -9.209 3.064 37.894 1.00 88.81 212 VAL A O 1
ATOM 1717 N N . ALA A 1 213 ? -8.797 3.513 40.052 1.00 90.00 213 ALA A N 1
ATOM 1718 C CA . ALA A 1 213 ? -10.181 3.849 40.388 1.00 90.00 213 ALA A CA 1
ATOM 1719 C C . ALA A 1 213 ? -10.758 4.938 39.463 1.00 90.00 213 ALA A C 1
ATOM 1721 O O . ALA A 1 213 ? -11.886 4.829 38.982 1.00 90.00 213 ALA A O 1
ATOM 1722 N N . ARG A 1 214 ? -9.960 5.969 39.147 1.00 88.50 214 ARG A N 1
ATOM 1723 C CA . ARG A 1 214 ? -10.372 7.031 38.219 1.00 88.50 214 ARG A CA 1
ATOM 1724 C C . ARG A 1 214 ? -10.515 6.531 36.784 1.00 88.50 214 ARG A C 1
ATOM 1726 O O . ARG A 1 214 ? -11.461 6.925 36.108 1.00 88.50 214 ARG A O 1
ATOM 1733 N N . ALA A 1 215 ? -9.601 5.681 36.321 1.00 89.88 215 ALA A N 1
ATOM 1734 C CA . ALA A 1 215 ? -9.694 5.070 34.998 1.00 89.88 215 ALA A CA 1
ATOM 1735 C C . ALA A 1 215 ? -10.945 4.184 34.879 1.00 89.88 215 ALA A C 1
ATOM 1737 O O . ALA A 1 215 ? -11.690 4.317 33.913 1.00 89.88 215 ALA A O 1
ATOM 1738 N N . VAL A 1 216 ? -11.231 3.368 35.895 1.00 89.12 216 VAL A N 1
ATOM 1739 C CA . VAL A 1 216 ? -12.430 2.520 35.948 1.00 89.12 216 VAL A CA 1
ATOM 1740 C C . VAL A 1 216 ? -13.706 3.367 35.942 1.00 89.12 216 VAL A C 1
ATOM 1742 O O . VAL A 1 216 ? -14.575 3.133 35.109 1.00 89.12 216 VAL A O 1
ATOM 1745 N N . ASN A 1 217 ? -13.810 4.419 36.766 1.00 89.62 217 ASN A N 1
ATOM 1746 C CA . ASN A 1 217 ? -14.973 5.322 36.731 1.00 89.62 217 ASN A CA 1
ATOM 1747 C C . ASN A 1 217 ? -15.160 5.994 35.354 1.00 89.62 217 ASN A C 1
ATOM 1749 O O . ASN A 1 217 ? -16.291 6.183 34.910 1.00 89.62 217 ASN A O 1
ATOM 1753 N N . LEU A 1 218 ? -14.069 6.332 34.653 1.00 88.88 218 LEU A N 1
ATOM 1754 C CA . LEU A 1 218 ? -14.139 6.885 33.295 1.00 88.88 218 LEU A CA 1
ATOM 1755 C C . LEU A 1 218 ? -14.643 5.875 32.258 1.00 88.88 218 LEU A C 1
ATOM 1757 O O . LEU A 1 218 ? -15.296 6.297 31.303 1.00 88.88 218 LEU A O 1
ATOM 1761 N N . ILE A 1 219 ? -14.323 4.590 32.430 1.00 88.56 219 ILE A N 1
ATOM 1762 C CA . ILE A 1 219 ? -14.793 3.501 31.564 1.00 88.56 219 ILE A CA 1
ATOM 1763 C C . ILE A 1 219 ? -16.282 3.238 31.811 1.00 88.56 219 ILE A C 1
ATOM 1765 O O . ILE A 1 219 ? -17.047 3.167 30.856 1.00 88.56 219 ILE A O 1
ATOM 1769 N N . LEU A 1 220 ? -16.690 3.138 33.079 1.00 87.69 220 LEU A N 1
ATOM 1770 C CA . LEU A 1 220 ? -18.057 2.768 33.462 1.00 87.69 220 LEU A CA 1
ATOM 1771 C C . LEU A 1 220 ? -19.087 3.859 33.178 1.00 87.69 220 LEU A C 1
ATOM 1773 O O . LEU A 1 220 ? -20.223 3.559 32.827 1.00 87.69 220 LEU A O 1
ATOM 1777 N N . ARG A 1 221 ? -18.717 5.131 33.354 1.00 86.88 221 ARG A N 1
ATOM 1778 C CA . ARG A 1 221 ? -19.678 6.232 33.267 1.00 86.88 221 ARG A CA 1
ATOM 1779 C C . ARG A 1 221 ? -20.007 6.557 31.801 1.00 86.88 221 ARG A C 1
ATOM 1781 O O . ARG A 1 221 ? -19.088 6.845 31.038 1.00 86.88 221 ARG A O 1
ATOM 1788 N N . PRO A 1 222 ? -21.285 6.628 31.403 1.00 83.00 222 PRO A N 1
ATOM 1789 C CA . PRO A 1 222 ? -21.695 7.128 30.089 1.00 83.00 222 PRO A CA 1
ATOM 1790 C C . PRO A 1 222 ? -21.353 8.611 29.847 1.00 83.00 222 PRO A C 1
ATOM 1792 O O . PRO A 1 222 ? -21.332 9.424 30.776 1.00 83.00 222 PRO A O 1
ATOM 1795 N N . GLU A 1 223 ? -21.123 8.999 28.587 1.00 81.00 223 GLU A N 1
ATOM 1796 C CA . GLU A 1 223 ? -20.713 10.366 28.205 1.00 81.00 223 GLU A CA 1
ATOM 1797 C C . GLU A 1 223 ? -21.717 11.457 28.613 1.00 81.00 223 GLU A C 1
ATOM 1799 O O . GLU A 1 223 ? -21.308 12.560 28.992 1.00 81.00 223 GLU A O 1
ATOM 1804 N N . HIS A 1 224 ? -23.025 11.171 28.591 1.00 78.19 224 HIS A N 1
ATOM 1805 C CA . HIS A 1 224 ? -24.046 12.131 29.030 1.00 78.19 224 HIS A CA 1
ATOM 1806 C C . HIS A 1 224 ? -23.942 12.438 30.526 1.00 78.19 224 HIS A C 1
ATOM 1808 O O . HIS A 1 224 ? -24.109 13.594 30.911 1.00 78.19 224 HIS A O 1
ATOM 1814 N N . LEU A 1 225 ? -23.549 11.460 31.349 1.00 77.12 225 LEU A N 1
ATOM 1815 C CA . LEU A 1 225 ? -23.333 11.646 32.787 1.00 77.12 225 LEU A CA 1
ATOM 1816 C C . LEU A 1 225 ? -21.986 12.310 33.108 1.00 77.12 225 LEU A C 1
ATOM 1818 O O . LEU A 1 225 ? -21.881 13.025 34.101 1.00 77.12 225 LEU A O 1
ATOM 1822 N N . LYS A 1 226 ? -20.958 12.153 32.260 1.00 74.25 226 LYS A N 1
ATOM 1823 C CA . LYS A 1 226 ? -19.653 12.836 32.431 1.00 74.25 226 LYS A CA 1
ATOM 1824 C C . LYS A 1 226 ? -19.736 14.358 32.263 1.00 74.25 226 LYS A C 1
ATOM 1826 O O . LYS A 1 226 ? -18.824 15.080 32.672 1.00 74.25 226 LYS A O 1
ATOM 1831 N N . ARG A 1 227 ? -20.781 14.859 31.593 1.00 64.69 227 ARG A N 1
ATOM 1832 C CA . ARG A 1 227 ? -20.950 16.290 31.279 1.00 64.69 227 ARG A CA 1
ATOM 1833 C C . ARG A 1 227 ? -21.766 17.049 32.321 1.00 64.69 227 ARG A C 1
ATOM 1835 O O . ARG A 1 227 ? -21.686 18.279 32.337 1.00 64.69 227 ARG A O 1
ATOM 1842 N N . ILE A 1 228 ? -22.489 16.350 33.195 1.00 57.81 228 ILE A N 1
ATOM 1843 C CA . ILE A 1 228 ? -23.263 16.951 34.285 1.00 57.81 228 ILE A CA 1
ATOM 1844 C C . ILE A 1 228 ? -22.264 17.580 35.271 1.00 57.81 228 ILE A C 1
ATOM 1846 O O . ILE A 1 228 ? -21.583 16.887 36.015 1.00 57.81 228 ILE A O 1
ATOM 1850 N N . GLY A 1 229 ? -22.101 18.907 35.202 1.00 49.22 229 GLY A N 1
ATOM 1851 C CA . GLY A 1 229 ? -21.186 19.682 36.056 1.00 49.22 229 GLY A CA 1
ATOM 1852 C C . GLY A 1 229 ? -20.000 20.354 35.348 1.00 49.22 229 GLY A C 1
ATOM 1853 O O . GLY A 1 229 ? -19.329 21.198 35.949 1.00 49.22 229 GLY A O 1
ATOM 1854 N N . ARG A 1 230 ? -19.739 20.081 34.060 1.00 46.62 230 ARG A N 1
ATOM 1855 C CA . ARG A 1 230 ? -18.716 20.835 33.305 1.00 46.62 230 ARG A CA 1
ATOM 1856 C C . ARG A 1 230 ? -19.282 22.180 32.841 1.00 46.62 230 ARG A C 1
ATOM 1858 O O . ARG A 1 230 ? -20.228 22.219 32.059 1.00 46.62 230 ARG A O 1
ATOM 1865 N N . ARG A 1 231 ? -18.669 23.290 33.284 1.00 44.06 231 ARG A N 1
ATOM 1866 C CA . ARG A 1 231 ? -18.994 24.648 32.803 1.00 44.06 231 ARG A CA 1
ATOM 1867 C C . ARG A 1 231 ? -18.971 24.679 31.265 1.00 44.06 231 ARG A C 1
ATOM 1869 O O . ARG A 1 231 ? -17.982 24.219 30.685 1.00 44.06 231 ARG A O 1
ATOM 1876 N N . PRO A 1 232 ? -19.999 25.235 30.597 1.00 48.72 232 PRO A N 1
ATOM 1877 C CA . PRO A 1 232 ? -19.992 25.363 29.148 1.00 48.72 232 PRO A CA 1
ATOM 1878 C C . PRO A 1 232 ? -18.784 26.200 28.716 1.00 48.72 232 PRO A C 1
ATOM 1880 O O . PRO A 1 232 ? -18.509 27.276 29.255 1.00 48.72 232 PRO A O 1
ATOM 1883 N N . LYS A 1 233 ? -18.020 25.662 27.764 1.00 46.62 233 LYS A N 1
ATOM 1884 C CA . LYS A 1 233 ? -16.832 26.306 27.203 1.00 46.62 233 LYS A CA 1
ATOM 1885 C C . LYS A 1 233 ? -17.311 27.556 26.458 1.00 46.62 233 LYS A C 1
ATOM 1887 O O . LYS A 1 233 ? -18.001 27.425 25.454 1.00 46.62 233 LYS A O 1
ATOM 1892 N N . LYS A 1 234 ? -16.992 28.757 26.961 1.00 43.53 234 LYS A N 1
ATOM 1893 C CA . LYS A 1 234 ? -17.304 30.019 26.271 1.00 43.53 234 LYS A CA 1
ATOM 1894 C C . LYS A 1 234 ? -16.641 30.005 24.891 1.00 43.53 234 LYS A C 1
ATOM 1896 O O . LYS A 1 234 ? -15.420 30.117 24.793 1.00 43.53 234 LYS A O 1
ATOM 1901 N N . THR A 1 235 ? -17.439 29.864 23.841 1.00 44.97 235 THR A N 1
ATOM 1902 C CA . THR A 1 235 ? -17.054 30.195 22.469 1.00 44.97 235 THR A CA 1
ATOM 1903 C C . THR A 1 235 ? -16.843 31.704 22.403 1.00 44.97 235 THR A C 1
ATOM 1905 O O . THR A 1 235 ? -17.779 32.470 22.622 1.00 44.97 235 THR A O 1
ATOM 1908 N N . LYS A 1 236 ? -15.597 32.139 22.185 1.00 43.62 236 LYS A N 1
ATOM 1909 C CA . LYS A 1 236 ? -15.304 33.533 21.836 1.00 43.62 236 LYS A CA 1
ATOM 1910 C C . LYS A 1 236 ? -15.793 33.744 20.401 1.00 43.62 236 LYS A C 1
ATOM 1912 O O . LYS A 1 236 ? -15.272 33.087 19.503 1.00 43.62 236 LYS A O 1
ATOM 1917 N N . SER A 1 237 ? -16.822 34.574 20.244 1.00 42.19 237 SER A N 1
ATOM 1918 C CA . SER A 1 237 ? -17.170 35.209 18.971 1.00 42.19 237 SER A CA 1
ATOM 1919 C C . SER A 1 237 ? -16.327 36.459 18.767 1.00 42.19 237 SER A C 1
ATOM 1921 O O . SER A 1 237 ? -15.814 36.985 19.783 1.00 42.19 237 SER A O 1
#

Sequence (237 aa):
MPIVENIPDLSHWRTVQEFSITQAALLLAGIDPYDYPTLEHVRDNKHERWKMAWGLANGMVTAIRRGVLTPVECTSEIVEYDNWGNVCDIEYKRLTSAQLTDRAYEISKDKTLISRHSLYEWIKNESVDFARCPRPIPVKEVNPPAIIESSHQVINPDEYLCTYGHKSDGLEYVQDAIRELWSTYDPDDPQTAPTEHEVLEYLKKRGAGSNVARAVNLILRPEHLKRIGRRPKKTKS